Protein AF-A0A972EYF0-F1 (afdb_monomer_lite)

Sequence (217 aa):
WETYRDETTPSIITCAPDSSMAHSGNASMEMEFFVPADSWVTCMLYNEQPQNWSGQQGISFFIHAQQAGTVIHVNLYAGDPANQESHVYVLETPPDSGSGWALIEIPWGAFHRVEWEENSGVPFTLTNAVLAIGFGASANPDENNKGTVWIDDLGFLGSQVGGQPTTAAENPQPITAQQQEQPRSGLRRSLPCGGSVALPLGLVIVSLLKRRKPFRK

Structure (mmCIF, N/CA/C/O backbone):
data_AF-A0A972EYF0-F1
#
_entry.id   AF-A0A972EYF0-F1
#
loop_
_atom_site.group_PDB
_atom_site.id
_atom_site.type_symbol
_atom_site.label_atom_id
_atom_site.label_alt_id
_atom_site.label_comp_id
_atom_site.label_asym_id
_atom_site.label_entity_id
_atom_site.label_seq_id
_atom_site.pdbx_PDB_ins_code
_atom_site.Cartn_x
_atom_site.Cartn_y
_atom_site.Cartn_z
_atom_site.occupancy
_atom_site.B_iso_or_equiv
_atom_site.auth_seq_id
_atom_site.auth_comp_id
_atom_site.auth_asym_id
_atom_site.auth_atom_id
_atom_site.pdbx_PDB_model_num
ATOM 1 N N . TRP A 1 1 ? -4.475 8.839 -2.949 1.00 94.31 1 TRP A N 1
ATOM 2 C CA . TRP A 1 1 ? -3.181 8.151 -3.000 1.00 94.31 1 TRP A CA 1
ATOM 3 C C . TRP A 1 1 ? -2.130 9.143 -3.429 1.00 94.31 1 TRP A C 1
ATOM 5 O O . TRP A 1 1 ? -2.314 9.806 -4.442 1.00 94.31 1 TRP A O 1
ATOM 15 N N . GLU A 1 2 ? -1.082 9.276 -2.634 1.00 96.50 2 GLU A N 1
ATOM 16 C CA . GLU A 1 2 ? 0.071 10.131 -2.900 1.00 96.50 2 GLU A CA 1
ATOM 17 C C . GLU A 1 2 ? 1.291 9.251 -3.149 1.00 96.50 2 GLU A C 1
ATOM 19 O O . GLU A 1 2 ? 1.477 8.248 -2.466 1.00 96.50 2 GLU A O 1
ATOM 24 N N . THR A 1 3 ? 2.100 9.588 -4.149 1.00 97.75 3 THR A N 1
ATOM 25 C CA . THR A 1 3 ? 3.258 8.780 -4.545 1.00 97.75 3 THR A CA 1
ATOM 26 C C . THR A 1 3 ? 4.538 9.299 -3.909 1.00 97.75 3 THR A C 1
ATOM 28 O O . THR A 1 3 ? 4.848 10.484 -4.023 1.00 97.75 3 THR A O 1
ATOM 31 N N . TYR A 1 4 ? 5.328 8.385 -3.370 1.00 97.94 4 TYR A N 1
ATOM 32 C CA . TYR A 1 4 ? 6.666 8.597 -2.844 1.00 97.94 4 TYR A CA 1
ATOM 33 C C . TYR A 1 4 ? 7.620 7.625 -3.522 1.00 97.94 4 TYR A C 1
ATOM 35 O O . TYR A 1 4 ? 7.247 6.506 -3.877 1.00 97.94 4 TYR A O 1
ATOM 43 N N . ARG A 1 5 ? 8.856 8.061 -3.719 1.00 97.50 5 ARG A N 1
ATOM 44 C CA . ARG A 1 5 ? 9.909 7.256 -4.324 1.00 97.50 5 ARG A CA 1
ATOM 45 C C . ARG A 1 5 ? 11.256 7.739 -3.837 1.00 97.50 5 ARG A C 1
ATOM 47 O O . ARG A 1 5 ? 11.403 8.900 -3.461 1.00 97.50 5 ARG A O 1
ATOM 54 N N . ASP A 1 6 ? 12.236 6.865 -3.930 1.00 96.44 6 ASP A N 1
ATOM 55 C CA . ASP A 1 6 ? 13.629 7.267 -3.895 1.00 96.44 6 ASP A CA 1
ATOM 56 C C . ASP A 1 6 ? 13.954 8.169 -5.101 1.00 96.44 6 ASP A C 1
ATOM 58 O O . ASP A 1 6 ? 13.878 7.759 -6.259 1.00 96.44 6 ASP A O 1
ATOM 62 N N . GLU A 1 7 ? 14.294 9.427 -4.824 1.00 95.31 7 GLU A N 1
ATOM 63 C CA . GLU A 1 7 ? 14.615 10.427 -5.848 1.00 95.31 7 GLU A CA 1
ATOM 64 C C . GLU A 1 7 ? 16.051 10.310 -6.379 1.00 95.31 7 GLU A C 1
ATOM 66 O O . GLU A 1 7 ? 16.419 11.006 -7.327 1.00 95.31 7 GLU A O 1
ATOM 71 N N . THR A 1 8 ? 16.876 9.446 -5.779 1.00 96.50 8 THR A N 1
ATOM 72 C CA . THR A 1 8 ? 18.278 9.258 -6.178 1.00 96.50 8 THR A CA 1
ATOM 73 C C . THR A 1 8 ? 18.447 8.255 -7.319 1.00 96.50 8 THR A C 1
ATOM 75 O O . THR A 1 8 ? 19.510 8.186 -7.939 1.00 96.50 8 THR A O 1
ATOM 78 N N . THR A 1 9 ? 17.385 7.523 -7.651 1.00 96.25 9 THR A N 1
ATOM 79 C CA . THR A 1 9 ? 17.351 6.488 -8.685 1.00 96.25 9 THR A CA 1
ATOM 80 C C . THR A 1 9 ? 16.226 6.765 -9.690 1.00 96.25 9 THR A C 1
ATOM 82 O O . THR A 1 9 ? 15.321 7.560 -9.427 1.00 96.25 9 THR A O 1
ATOM 85 N N . PRO A 1 10 ? 16.233 6.129 -10.877 1.00 96.62 10 PRO A N 1
ATOM 86 C CA . PRO A 1 10 ? 15.146 6.258 -11.850 1.00 96.62 10 PRO A CA 1
ATOM 87 C C . PRO A 1 10 ? 13.894 5.443 -11.458 1.00 96.62 10 PRO A C 1
ATOM 89 O O . PRO A 1 10 ? 13.286 4.798 -12.312 1.00 96.62 10 PRO A O 1
ATOM 92 N N . SER A 1 11 ? 13.520 5.450 -10.176 1.00 98.00 11 SER A N 1
ATOM 93 C CA . SER A 1 11 ? 12.321 4.796 -9.650 1.00 98.00 11 SER A CA 1
ATOM 94 C C . SER A 1 11 ? 11.043 5.428 -10.201 1.00 98.00 11 SER A C 1
ATOM 96 O O . SER A 1 11 ? 10.906 6.651 -10.284 1.00 98.00 11 SER A O 1
ATOM 98 N N . ILE A 1 12 ? 10.080 4.587 -10.575 1.00 97.75 12 ILE A N 1
ATOM 99 C CA . ILE A 1 12 ? 8.788 4.987 -11.138 1.00 97.75 12 ILE A CA 1
ATOM 100 C C . ILE A 1 12 ? 7.686 4.330 -10.322 1.00 97.75 12 ILE A C 1
ATOM 102 O O . ILE A 1 12 ? 7.736 3.134 -10.046 1.00 97.75 12 ILE A O 1
ATOM 106 N N . ILE A 1 13 ? 6.670 5.118 -9.986 1.00 98.44 13 ILE A N 1
ATOM 107 C CA . ILE A 1 13 ? 5.408 4.616 -9.464 1.00 98.44 13 ILE A CA 1
ATOM 108 C C . ILE A 1 13 ? 4.266 5.519 -9.919 1.00 98.44 13 ILE A C 1
ATOM 110 O O . ILE A 1 13 ? 4.401 6.747 -9.941 1.00 98.44 13 ILE A O 1
ATOM 114 N N . THR A 1 14 ? 3.142 4.910 -10.264 1.00 98.19 14 THR A N 1
ATOM 115 C CA . THR A 1 14 ? 1.849 5.571 -10.427 1.00 98.19 14 THR A CA 1
ATOM 116 C C . THR A 1 14 ? 0.849 4.896 -9.499 1.00 98.19 14 THR A C 1
ATOM 118 O O . THR A 1 14 ? 0.937 3.694 -9.273 1.00 98.19 14 THR A O 1
ATOM 121 N N . CYS A 1 15 ? -0.089 5.674 -8.954 1.00 97.31 15 CYS A N 1
ATOM 122 C CA . CYS A 1 15 ? -1.272 5.136 -8.289 1.00 97.31 15 CYS A CA 1
ATOM 123 C C . CYS A 1 15 ? -2.492 5.942 -8.676 1.00 97.31 15 CYS A C 1
ATOM 125 O O . CYS A 1 15 ? -2.644 7.098 -8.270 1.00 97.31 15 CYS A O 1
ATOM 127 N N . ALA A 1 16 ? -3.342 5.332 -9.488 1.00 97.06 16 ALA A N 1
ATOM 128 C CA . ALA A 1 16 ? -4.482 5.991 -10.092 1.00 97.06 16 ALA A CA 1
ATOM 129 C C . ALA A 1 16 ? -5.708 5.074 -10.062 1.00 97.06 16 ALA A C 1
ATOM 131 O O . ALA A 1 16 ? -5.566 3.852 -10.036 1.00 97.06 16 ALA A O 1
ATOM 132 N N . PRO A 1 17 ? -6.922 5.646 -10.051 1.00 97.50 17 PRO A N 1
ATOM 133 C CA . PRO A 1 17 ? -8.116 4.852 -10.271 1.00 97.50 17 PRO A CA 1
ATOM 134 C C . PRO A 1 17 ? -8.111 4.289 -11.698 1.00 97.50 17 PRO A C 1
ATOM 136 O O . PRO A 1 17 ? -7.995 5.051 -12.660 1.00 97.50 17 PRO A O 1
ATOM 139 N N . ASP A 1 18 ? -8.309 2.982 -11.829 1.00 98.19 18 ASP A N 1
ATOM 140 C CA . ASP A 1 18 ? -8.566 2.308 -13.098 1.00 98.19 18 ASP A CA 1
ATOM 141 C C . ASP A 1 18 ? -10.015 1.815 -13.123 1.00 98.19 18 ASP A C 1
ATOM 143 O O . ASP A 1 18 ? -10.441 1.022 -12.289 1.00 98.19 18 ASP A O 1
ATOM 147 N N . SER A 1 19 ? -10.786 2.309 -14.092 1.00 97.44 19 SER A N 1
ATOM 148 C CA . SER A 1 19 ? -12.197 1.938 -14.287 1.00 97.44 19 SER A CA 1
ATOM 149 C C . SER A 1 19 ? -12.396 0.757 -15.240 1.00 97.44 19 SER A C 1
ATOM 151 O O . SER A 1 19 ? -13.524 0.318 -15.459 1.00 97.44 19 SER A O 1
ATOM 153 N N . SER A 1 20 ? -11.314 0.246 -15.834 1.00 96.69 20 SER A N 1
ATOM 154 C CA . SER A 1 20 ? -11.343 -0.936 -16.695 1.00 96.69 20 SER A CA 1
ATOM 155 C C . SER A 1 20 ? -11.340 -2.243 -15.898 1.00 96.69 20 SER A C 1
ATOM 157 O O . SER A 1 20 ? -11.796 -3.271 -16.404 1.00 96.69 20 SER A O 1
ATOM 159 N N . MET A 1 21 ? -10.877 -2.190 -14.647 1.00 94.50 21 MET A N 1
ATOM 160 C CA . MET A 1 21 ? -10.744 -3.333 -13.758 1.00 94.50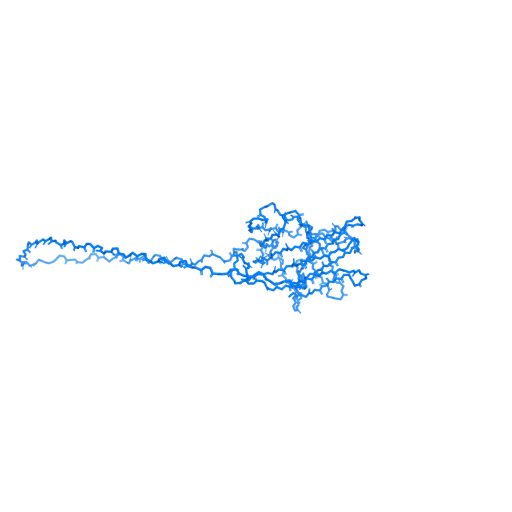 21 MET A CA 1
ATOM 161 C C . MET A 1 21 ? -11.177 -2.960 -12.339 1.00 94.50 21 MET A C 1
ATOM 163 O O . MET A 1 21 ? -10.685 -2.000 -11.753 1.00 94.50 21 MET A O 1
ATOM 167 N N . ALA A 1 22 ? -12.095 -3.740 -11.775 1.00 97.81 22 ALA A N 1
ATOM 168 C CA . ALA A 1 22 ? -12.538 -3.606 -10.394 1.00 97.81 22 ALA A CA 1
ATOM 169 C C . ALA A 1 22 ? -12.942 -4.981 -9.850 1.00 97.81 22 ALA A C 1
ATOM 171 O O . ALA A 1 22 ? -13.405 -5.839 -10.612 1.00 97.81 22 ALA A O 1
ATOM 172 N N . HIS A 1 23 ? -12.746 -5.200 -8.554 1.00 97.56 23 HIS A N 1
ATOM 173 C CA . HIS A 1 23 ? -13.338 -6.328 -7.844 1.00 97.56 23 HIS A CA 1
ATOM 174 C C . HIS A 1 23 ? -14.790 -5.997 -7.504 1.00 97.56 23 HIS A C 1
ATOM 176 O O . HIS A 1 23 ? -15.696 -6.791 -7.770 1.00 97.56 23 HIS A O 1
ATOM 182 N N . SER A 1 24 ? -15.014 -4.788 -6.985 1.00 95.38 24 SER A N 1
ATOM 183 C CA . SER A 1 24 ? -16.336 -4.256 -6.683 1.00 95.38 24 SER A CA 1
ATOM 184 C C . SER A 1 24 ? -16.470 -2.799 -7.144 1.00 95.38 24 SER A C 1
ATOM 186 O O . SER A 1 24 ? -15.501 -2.116 -7.461 1.00 95.38 24 SER A O 1
ATOM 188 N N . GLY A 1 25 ? -17.703 -2.300 -7.249 1.00 95.88 25 GLY A N 1
ATOM 189 C CA . GLY A 1 25 ? -17.936 -0.918 -7.673 1.00 95.88 25 GLY A CA 1
ATOM 190 C C . GLY A 1 25 ? -17.509 -0.638 -9.122 1.00 95.88 25 GLY A C 1
ATOM 191 O O . GLY A 1 25 ? -17.800 -1.421 -10.023 1.00 95.88 25 GLY A O 1
ATOM 192 N N . ASN A 1 26 ? -16.901 0.532 -9.352 1.00 97.12 26 ASN A N 1
ATOM 193 C CA . ASN A 1 26 ? -16.636 1.070 -10.698 1.00 97.12 26 ASN A CA 1
ATOM 194 C C . ASN A 1 26 ? -15.145 1.237 -11.032 1.00 97.12 26 ASN A C 1
ATOM 196 O O . ASN A 1 26 ? -14.834 1.602 -12.165 1.00 97.12 26 ASN A O 1
ATOM 200 N N . ALA A 1 27 ? -14.247 1.081 -10.059 1.00 98.00 27 ALA A N 1
ATOM 201 C CA . ALA A 1 27 ? -12.813 1.251 -10.254 1.00 98.00 27 ALA A CA 1
ATOM 202 C C . ALA A 1 27 ? -12.031 0.626 -9.100 1.00 98.00 27 ALA A C 1
ATOM 204 O O . ALA A 1 27 ? -12.501 0.657 -7.966 1.00 98.00 27 ALA A O 1
ATOM 205 N N . SER A 1 28 ? -10.815 0.176 -9.391 1.00 98.50 28 SER A N 1
ATOM 206 C CA . SER A 1 28 ? -9.801 -0.190 -8.397 1.00 98.50 28 SER A CA 1
ATOM 207 C C . SER A 1 28 ? -8.627 0.795 -8.433 1.00 98.50 28 SER A C 1
ATOM 209 O O . SER A 1 28 ? -8.561 1.662 -9.308 1.00 98.50 28 SER A O 1
ATOM 211 N N . MET A 1 29 ? -7.698 0.704 -7.478 1.00 98.38 29 MET A N 1
ATOM 212 C CA . MET A 1 29 ? -6.422 1.415 -7.573 1.00 98.38 29 MET A CA 1
ATOM 213 C C . MET A 1 29 ? -5.431 0.574 -8.380 1.00 98.38 29 MET A C 1
ATOM 215 O O . MET A 1 29 ? -4.992 -0.467 -7.897 1.00 98.38 29 MET A O 1
ATOM 219 N N . GLU A 1 30 ? -5.019 1.054 -9.551 1.00 98.62 30 GLU A N 1
ATOM 220 C CA . GLU A 1 30 ? -3.869 0.515 -10.280 1.00 98.62 30 GLU A CA 1
ATOM 221 C C . GLU A 1 30 ? -2.577 1.112 -9.712 1.00 98.62 30 GLU A C 1
ATOM 223 O O . GLU A 1 30 ? -2.456 2.333 -9.584 1.00 98.62 30 GLU A O 1
ATOM 228 N N . MET A 1 31 ? -1.617 0.245 -9.390 1.00 98.69 31 MET A N 1
ATOM 229 C CA . MET A 1 31 ? -0.245 0.586 -9.034 1.00 98.69 31 MET A CA 1
ATOM 230 C C . MET A 1 31 ? 0.708 -0.016 -10.068 1.00 98.69 31 MET A C 1
ATOM 232 O O . MET A 1 31 ? 0.961 -1.222 -10.052 1.00 98.69 31 MET A O 1
ATOM 236 N N . GLU A 1 32 ? 1.262 0.824 -10.941 1.00 98.62 32 GLU A N 1
ATOM 237 C CA . GLU A 1 32 ? 2.332 0.456 -11.874 1.00 98.62 32 GLU A CA 1
ATOM 238 C C . GLU A 1 32 ? 3.662 0.988 -11.342 1.00 98.62 32 GLU A C 1
ATOM 240 O O . GLU A 1 32 ? 3.769 2.158 -10.963 1.00 98.62 32 GLU A O 1
ATOM 245 N N . PHE A 1 33 ? 4.687 0.138 -11.307 1.00 98.69 33 PHE A N 1
ATOM 246 C CA . PHE A 1 33 ? 5.972 0.510 -10.734 1.00 98.69 33 PHE A CA 1
ATOM 247 C C . PHE A 1 33 ? 7.179 -0.120 -11.430 1.00 98.69 33 PHE A C 1
ATOM 249 O O . PHE A 1 33 ? 7.135 -1.221 -11.984 1.00 98.69 33 PHE A O 1
ATOM 256 N N . PHE A 1 34 ? 8.301 0.588 -11.323 1.00 98.50 34 PHE A N 1
ATOM 257 C CA . PHE A 1 34 ? 9.645 0.108 -11.615 1.00 98.50 34 PHE A CA 1
ATOM 258 C C . PHE A 1 34 ? 10.591 0.624 -10.531 1.00 98.50 34 PHE A C 1
ATOM 260 O O . PHE A 1 34 ? 10.681 1.828 -10.301 1.00 98.50 34 PHE A O 1
ATOM 267 N N . VAL A 1 35 ? 11.305 -0.292 -9.892 1.00 98.56 35 VAL A N 1
ATOM 268 C CA . VAL A 1 35 ? 12.203 -0.038 -8.770 1.00 98.56 35 VAL A CA 1
ATOM 269 C C . VAL A 1 35 ? 13.568 -0.628 -9.113 1.00 98.56 35 VAL A C 1
ATOM 271 O O . VAL A 1 35 ? 13.694 -1.852 -9.223 1.00 98.56 35 VAL A O 1
ATOM 274 N N . PRO A 1 36 ? 14.589 0.210 -9.340 1.00 98.19 36 PRO A N 1
ATOM 275 C CA . PRO A 1 36 ? 15.968 -0.234 -9.454 1.00 98.19 36 PRO A CA 1
ATOM 276 C C . PRO A 1 36 ? 16.443 -0.944 -8.186 1.00 98.19 36 PRO A C 1
ATOM 278 O O . PRO A 1 36 ? 15.885 -0.725 -7.112 1.00 98.19 36 PRO A O 1
ATOM 281 N N . ALA A 1 37 ? 17.498 -1.744 -8.317 1.00 96.88 37 ALA A N 1
ATOM 282 C CA . ALA A 1 37 ? 18.207 -2.334 -7.183 1.00 96.88 37 ALA A CA 1
ATOM 283 C C . ALA A 1 37 ? 18.506 -1.286 -6.087 1.00 96.88 37 ALA A C 1
ATOM 285 O O . ALA A 1 37 ? 18.805 -0.131 -6.406 1.00 96.88 37 ALA A O 1
ATOM 286 N N . ASP A 1 38 ? 18.402 -1.691 -4.819 1.00 95.06 38 ASP A N 1
ATOM 287 C CA . ASP A 1 38 ? 18.586 -0.834 -3.632 1.00 95.06 38 ASP A CA 1
ATOM 288 C C . ASP A 1 38 ? 17.641 0.381 -3.543 1.00 95.06 38 ASP A C 1
ATOM 290 O O . ASP A 1 38 ? 17.947 1.378 -2.887 1.00 95.06 38 ASP A O 1
ATOM 294 N N . SER A 1 39 ? 16.476 0.318 -4.191 1.00 97.50 39 SER A N 1
ATOM 295 C CA . SER A 1 39 ? 15.522 1.427 -4.221 1.00 97.50 39 SER A CA 1
ATOM 296 C C . SER A 1 39 ? 14.128 1.047 -3.717 1.00 97.50 39 SER A C 1
ATOM 298 O O . SER A 1 39 ? 13.842 -0.110 -3.396 1.00 97.50 39 SER A O 1
ATOM 300 N N . TRP A 1 40 ? 13.245 2.045 -3.624 1.00 97.69 40 TRP A N 1
ATOM 301 C CA . TRP A 1 40 ? 11.886 1.901 -3.115 1.00 97.69 40 TRP A CA 1
ATOM 302 C C . TRP A 1 40 ? 10.906 2.906 -3.730 1.00 97.69 40 TRP A C 1
ATOM 304 O O . TRP A 1 40 ? 11.263 4.012 -4.153 1.00 97.69 40 TRP A O 1
ATOM 314 N N . VAL A 1 41 ? 9.634 2.516 -3.722 1.00 98.62 41 VAL A N 1
ATOM 315 C CA . VAL A 1 41 ? 8.475 3.337 -4.083 1.00 98.62 41 VAL A CA 1
ATOM 316 C C . VAL A 1 41 ? 7.288 2.995 -3.186 1.00 98.62 41 VAL A C 1
ATOM 318 O O . VAL A 1 41 ? 7.126 1.842 -2.791 1.00 98.62 41 VAL A O 1
ATOM 321 N N . THR A 1 42 ? 6.427 3.973 -2.905 1.00 98.38 42 THR A N 1
ATOM 322 C CA . THR A 1 42 ? 5.212 3.783 -2.103 1.00 98.38 42 THR A CA 1
ATOM 323 C C . THR A 1 42 ? 4.102 4.719 -2.559 1.00 98.38 42 THR A C 1
ATOM 325 O O . THR A 1 42 ? 4.306 5.917 -2.719 1.00 98.38 42 THR A O 1
ATOM 328 N N . CYS A 1 43 ? 2.895 4.195 -2.685 1.00 98.06 43 CYS A N 1
ATOM 329 C CA . CYS A 1 43 ? 1.660 4.952 -2.728 1.00 98.06 43 CYS A CA 1
ATOM 330 C C . CYS A 1 43 ? 0.994 4.950 -1.370 1.00 98.06 43 CYS A C 1
ATOM 332 O O . CYS A 1 43 ? 0.711 3.891 -0.817 1.00 98.06 43 CYS A O 1
ATOM 334 N N . MET A 1 44 ? 0.713 6.133 -0.845 1.00 97.56 44 MET A N 1
ATOM 335 C CA . MET A 1 44 ? 0.218 6.308 0.508 1.00 97.56 44 MET A CA 1
ATOM 336 C C . MET A 1 44 ? -1.174 6.933 0.532 1.00 97.56 44 MET A C 1
ATOM 338 O O . MET A 1 44 ? -1.521 7.789 -0.287 1.00 97.56 44 MET A O 1
ATOM 342 N N . LEU A 1 45 ? -1.977 6.493 1.490 1.00 97.19 45 LEU A N 1
ATOM 343 C CA . LEU A 1 45 ? -3.244 7.087 1.871 1.00 97.19 45 LEU A CA 1
ATOM 344 C C . LEU A 1 45 ? -3.119 7.565 3.319 1.00 97.19 45 LEU A C 1
ATOM 346 O O . LEU A 1 45 ? -3.103 6.756 4.248 1.00 97.19 45 LEU A O 1
ATOM 350 N N . TYR A 1 46 ? -3.012 8.882 3.490 1.00 96.69 46 TYR A N 1
ATOM 351 C CA . TYR A 1 46 ? -2.961 9.519 4.801 1.00 96.69 46 TYR A CA 1
ATOM 352 C C . TYR A 1 46 ? -4.353 9.719 5.382 1.00 96.69 46 TYR A C 1
ATOM 354 O O . TYR A 1 46 ? -5.296 10.092 4.682 1.00 96.69 46 TYR A O 1
ATOM 362 N N . ASN A 1 47 ? -4.445 9.544 6.693 1.00 96.00 47 ASN A N 1
ATOM 363 C CA . ASN A 1 47 ? -5.555 10.044 7.477 1.00 96.00 47 ASN A CA 1
ATOM 364 C C . ASN A 1 47 ? -5.304 11.516 7.827 1.00 96.00 47 ASN A C 1
ATOM 366 O O . ASN A 1 47 ? -4.175 11.914 8.105 1.00 96.00 47 ASN A O 1
ATOM 370 N N . GLU A 1 48 ? -6.363 12.322 7.894 1.00 93.38 48 GLU A N 1
ATOM 371 C CA . GLU A 1 48 ? -6.250 13.731 8.309 1.00 93.38 48 GLU A CA 1
ATOM 372 C C . GLU A 1 48 ? -5.750 13.885 9.756 1.00 93.38 48 GLU A C 1
ATOM 374 O O . GLU A 1 48 ? -5.186 14.916 10.121 1.00 93.38 48 GLU A O 1
ATOM 379 N N . GLN A 1 49 ? -5.994 12.870 10.589 1.00 94.88 49 GLN A N 1
ATOM 380 C CA . GLN A 1 49 ? -5.609 12.767 11.997 1.00 94.88 49 GLN A CA 1
ATOM 381 C C . GLN A 1 49 ? -5.315 11.297 12.343 1.00 94.88 49 GLN A C 1
ATOM 383 O O . GLN A 1 49 ? -5.889 10.414 11.690 1.00 94.88 49 GLN A O 1
ATOM 388 N N . PRO A 1 50 ? -4.511 11.008 13.389 1.00 97.12 50 PRO A N 1
ATOM 389 C CA . PRO A 1 50 ? -4.304 9.641 13.863 1.00 97.12 50 PRO A CA 1
ATOM 390 C C . PRO A 1 50 ? -5.638 8.930 14.137 1.00 97.12 50 PRO A C 1
ATOM 392 O O . PRO A 1 50 ? -6.498 9.450 14.850 1.00 97.12 50 PRO A O 1
ATOM 395 N N . GLN A 1 51 ? -5.813 7.739 13.567 1.00 97.81 51 GLN A N 1
ATOM 396 C CA . GLN A 1 51 ? -7.024 6.934 13.697 1.00 97.81 51 GLN A CA 1
ATOM 397 C C . GLN A 1 51 ? -6.856 5.844 14.754 1.00 97.81 51 GLN A C 1
ATOM 399 O O . GLN A 1 51 ? -5.800 5.220 14.871 1.00 97.81 51 GLN A O 1
ATOM 404 N N . ASN A 1 52 ? -7.933 5.570 15.490 1.00 97.75 52 ASN A N 1
ATOM 405 C CA . ASN A 1 52 ? -7.976 4.470 16.442 1.00 97.75 52 ASN A CA 1
ATOM 406 C C . ASN A 1 52 ? -8.630 3.232 15.812 1.00 97.75 52 ASN A C 1
ATOM 408 O O . ASN A 1 52 ? -9.849 3.171 15.660 1.00 97.75 52 ASN A O 1
ATOM 412 N N . TRP A 1 53 ? -7.814 2.233 15.489 1.00 97.50 53 TRP A N 1
ATOM 413 C CA . TRP A 1 53 ? -8.204 0.935 14.930 1.00 97.50 53 TRP A CA 1
ATOM 414 C C . TRP A 1 53 ? -8.057 -0.216 15.935 1.00 97.50 53 TRP A C 1
ATOM 416 O O . TRP A 1 53 ? -8.108 -1.381 15.550 1.00 97.50 53 TRP A O 1
ATOM 426 N N . SER A 1 54 ? -7.912 0.076 17.231 1.00 97.38 54 SER A N 1
ATOM 427 C CA . SER A 1 54 ? -7.717 -0.947 18.278 1.00 97.38 54 SER A CA 1
ATOM 428 C C . SER A 1 54 ? -8.860 -1.963 18.407 1.00 97.38 54 SER A C 1
ATOM 430 O O . SER A 1 54 ? -8.657 -3.047 18.945 1.00 97.38 54 SER A O 1
ATOM 432 N N . GLY A 1 55 ? -10.056 -1.640 17.903 1.00 96.31 55 GLY A N 1
ATOM 433 C CA . GLY A 1 55 ? -11.188 -2.572 17.833 1.00 96.31 55 GLY A CA 1
ATOM 434 C C . GLY A 1 55 ? -11.138 -3.560 16.660 1.00 96.31 55 GLY A C 1
ATOM 435 O O . GLY A 1 55 ? -12.002 -4.426 16.566 1.00 96.31 55 GLY A O 1
ATOM 436 N N . GLN A 1 56 ? -10.167 -3.419 15.758 1.00 97.25 56 GLN A N 1
ATOM 437 C CA . GLN A 1 56 ? -10.017 -4.229 14.550 1.00 97.25 56 GLN A CA 1
ATOM 438 C C . GLN A 1 56 ? -8.884 -5.239 14.736 1.00 97.25 56 GLN A C 1
ATOM 440 O O . GLN A 1 56 ? -7.996 -5.035 15.561 1.00 97.25 56 GLN A O 1
ATOM 445 N N . GLN A 1 57 ? -8.893 -6.324 13.962 1.00 96.62 57 GLN A N 1
ATOM 446 C CA . GLN A 1 57 ? -7.884 -7.393 14.069 1.00 96.62 57 GLN A CA 1
ATOM 447 C C . GLN A 1 57 ? -6.770 -7.288 13.017 1.00 96.62 57 GLN A C 1
ATOM 449 O O . GLN A 1 57 ? -5.719 -7.916 13.151 1.00 96.62 57 GLN A O 1
ATOM 454 N N . GLY A 1 58 ? -7.010 -6.514 11.964 1.00 97.88 58 GLY A N 1
ATOM 455 C CA . GLY A 1 58 ? -6.164 -6.443 10.786 1.00 97.88 58 GLY A CA 1
ATOM 456 C C . GLY A 1 58 ? -6.822 -5.635 9.679 1.00 97.88 58 GLY A C 1
ATOM 457 O O . GLY A 1 58 ? -7.918 -5.091 9.855 1.00 97.88 58 GLY A O 1
ATOM 458 N N . ILE A 1 59 ? -6.181 -5.637 8.519 1.00 98.31 59 ILE A N 1
ATOM 459 C CA . ILE A 1 59 ? -6.768 -5.169 7.263 1.00 98.31 59 ILE A CA 1
ATOM 460 C C . ILE A 1 59 ? -7.073 -6.337 6.331 1.00 98.31 59 ILE A C 1
ATOM 462 O O . ILE A 1 59 ? -6.494 -7.419 6.447 1.00 98.31 59 ILE A O 1
ATOM 466 N N . SER A 1 60 ? -7.949 -6.076 5.373 1.00 98.31 60 SER A N 1
ATOM 467 C CA . SER A 1 60 ? -8.197 -6.935 4.225 1.00 98.31 60 SER A CA 1
ATOM 468 C C . SER A 1 60 ? -8.327 -6.104 2.956 1.00 98.31 60 SER A C 1
ATOM 470 O O . SER A 1 60 ? -8.760 -4.955 3.015 1.00 98.31 60 SER A O 1
ATOM 472 N N . PHE A 1 61 ? -7.970 -6.680 1.816 1.00 98.31 61 PHE A N 1
ATOM 473 C CA . PHE A 1 61 ? -8.176 -6.084 0.494 1.00 98.31 61 PHE A CA 1
ATOM 474 C C . PHE A 1 61 ? -8.155 -7.176 -0.575 1.00 98.31 61 PHE A C 1
ATOM 476 O O . PHE A 1 61 ? -7.629 -8.266 -0.347 1.00 98.31 61 PHE A O 1
ATOM 483 N N . PHE A 1 62 ? -8.694 -6.881 -1.752 1.00 98.38 62 PHE A N 1
ATOM 484 C CA . PHE A 1 62 ? -8.548 -7.734 -2.925 1.00 98.38 62 PHE A CA 1
ATOM 485 C C . PHE A 1 62 ? -7.393 -7.244 -3.795 1.00 98.38 62 PHE A C 1
ATOM 487 O O . PHE A 1 62 ? -7.191 -6.040 -3.950 1.00 98.38 62 PHE A O 1
ATOM 494 N N . ILE A 1 63 ? -6.637 -8.182 -4.370 1.00 98.69 63 ILE A N 1
ATOM 495 C CA . ILE A 1 63 ? -5.545 -7.887 -5.298 1.00 98.69 63 ILE A CA 1
ATOM 496 C C . ILE A 1 63 ? -5.658 -8.691 -6.594 1.00 98.69 63 ILE A C 1
ATOM 498 O O . ILE A 1 63 ? -5.867 -9.905 -6.573 1.00 98.69 63 ILE A O 1
ATOM 502 N N . HIS A 1 64 ? -5.478 -8.014 -7.721 1.00 98.75 64 HIS A N 1
ATOM 503 C CA . HIS A 1 64 ? -5.195 -8.612 -9.023 1.00 98.75 64 HIS A CA 1
ATOM 504 C C . HIS A 1 64 ? -3.779 -8.203 -9.426 1.00 98.75 64 HIS A C 1
ATOM 506 O O . HIS A 1 64 ? -3.375 -7.065 -9.199 1.00 98.75 64 HIS A O 1
ATOM 512 N N . ALA A 1 65 ? -3.000 -9.104 -10.008 1.00 98.56 65 ALA A N 1
ATOM 513 C CA . ALA A 1 65 ? -1.643 -8.810 -10.449 1.00 98.56 65 ALA A CA 1
ATOM 514 C C . ALA A 1 65 ? -1.509 -9.136 -11.930 1.00 98.56 65 ALA A C 1
ATOM 516 O O . ALA A 1 65 ? -1.954 -10.187 -12.379 1.00 98.56 65 ALA A O 1
ATOM 517 N N . GLN A 1 66 ? -0.829 -8.276 -12.691 1.00 98.31 66 GLN A N 1
ATOM 518 C CA . GLN A 1 66 ? -0.520 -8.591 -14.088 1.00 98.31 66 GLN A CA 1
ATOM 519 C C . GLN A 1 66 ? 0.335 -9.866 -14.189 1.00 98.31 66 GLN A C 1
ATOM 521 O O . GLN A 1 66 ? 0.222 -10.630 -15.148 1.00 98.31 66 GLN A O 1
ATOM 526 N N . GLN A 1 67 ? 1.177 -10.100 -13.181 1.00 97.81 67 GLN A N 1
ATOM 527 C CA . GLN A 1 67 ? 1.956 -11.313 -13.000 1.00 97.81 67 GLN A CA 1
ATOM 528 C C . GLN A 1 67 ? 1.871 -11.739 -11.528 1.00 97.81 67 GLN A C 1
ATOM 530 O O . GLN A 1 67 ? 2.260 -10.989 -10.640 1.00 97.81 67 GLN A O 1
ATOM 535 N N . ALA A 1 68 ? 1.372 -12.946 -11.257 1.00 97.81 68 ALA A N 1
ATOM 536 C CA . ALA A 1 68 ? 1.450 -13.519 -9.912 1.00 97.81 68 ALA A CA 1
ATOM 537 C C . ALA A 1 68 ? 2.916 -13.748 -9.500 1.00 97.81 68 ALA A C 1
ATOM 539 O O . ALA A 1 68 ? 3.785 -13.947 -10.355 1.00 97.81 68 ALA A O 1
ATOM 540 N N . GLY A 1 69 ? 3.196 -13.735 -8.199 1.00 97.75 69 GLY A N 1
ATOM 541 C CA . GLY A 1 69 ? 4.564 -13.757 -7.676 1.00 97.75 69 GLY A CA 1
ATOM 542 C C . GLY A 1 69 ? 5.256 -12.387 -7.684 1.00 97.75 69 GLY A C 1
ATOM 543 O O . GLY A 1 69 ? 6.393 -12.272 -7.238 1.00 97.75 69 GLY A O 1
ATOM 544 N N . THR A 1 70 ? 4.600 -11.319 -8.160 1.00 97.81 70 THR A N 1
ATOM 545 C CA . THR A 1 70 ? 5.099 -9.951 -7.953 1.00 97.81 70 THR A CA 1
ATOM 546 C C . THR A 1 70 ? 5.156 -9.656 -6.455 1.00 97.81 70 THR A C 1
ATOM 548 O O . THR A 1 70 ? 4.163 -9.857 -5.752 1.00 97.81 70 THR A O 1
ATOM 551 N N . VAL A 1 71 ? 6.305 -9.169 -5.981 1.00 98.12 71 VAL A N 1
ATOM 552 C CA . VAL A 1 71 ? 6.526 -8.788 -4.582 1.00 98.12 71 VAL A CA 1
ATOM 553 C C . VAL A 1 71 ? 6.194 -7.312 -4.398 1.00 98.12 71 VAL A C 1
ATOM 555 O O . VAL A 1 71 ? 6.774 -6.451 -5.062 1.00 98.12 71 VAL A O 1
ATOM 558 N N . ILE A 1 72 ? 5.277 -7.028 -3.477 1.00 98.50 72 ILE A N 1
ATOM 559 C CA . ILE A 1 72 ? 4.890 -5.682 -3.056 1.00 98.50 72 ILE A CA 1
ATOM 560 C C . ILE A 1 72 ? 4.933 -5.570 -1.533 1.00 98.50 72 ILE A C 1
ATOM 562 O O . ILE A 1 72 ? 4.951 -6.559 -0.804 1.00 98.50 72 ILE A O 1
ATOM 566 N N . HIS A 1 73 ? 4.931 -4.344 -1.036 1.00 98.62 73 HIS A N 1
ATOM 567 C CA . HIS A 1 73 ? 4.904 -4.021 0.382 1.00 98.62 73 HIS A CA 1
ATOM 568 C C . HIS A 1 73 ? 3.552 -3.430 0.752 1.00 98.62 73 HIS A C 1
ATOM 570 O O . HIS A 1 73 ? 3.053 -2.539 0.063 1.00 98.62 73 HIS A O 1
ATOM 576 N N . VAL A 1 74 ? 2.998 -3.875 1.875 1.00 98.81 74 VAL A N 1
ATOM 577 C CA . VAL A 1 74 ? 1.901 -3.190 2.558 1.00 98.81 74 VAL A CA 1
ATOM 578 C C . VAL A 1 74 ? 2.494 -2.489 3.770 1.00 98.81 74 VAL A C 1
ATOM 580 O O . VAL A 1 74 ? 3.090 -3.131 4.631 1.00 98.81 74 VAL A O 1
ATOM 583 N N . ASN A 1 75 ? 2.369 -1.170 3.817 1.00 98.62 75 ASN A N 1
ATOM 584 C CA . ASN A 1 75 ? 2.996 -0.314 4.813 1.00 98.62 75 ASN A CA 1
ATOM 585 C C . ASN A 1 75 ? 1.941 0.275 5.750 1.00 98.62 75 ASN A C 1
ATOM 587 O O . ASN A 1 75 ? 0.880 0.710 5.301 1.00 98.62 75 ASN A O 1
ATOM 591 N N . LEU A 1 76 ? 2.260 0.340 7.038 1.00 98.50 76 LEU A N 1
ATOM 592 C CA . LEU A 1 76 ? 1.519 1.084 8.047 1.00 98.50 76 LEU A CA 1
ATOM 593 C C . LEU A 1 76 ? 2.433 2.132 8.666 1.00 98.50 76 LEU A C 1
ATOM 595 O O . LEU A 1 76 ? 3.576 1.844 9.018 1.00 98.50 76 LEU A O 1
ATOM 599 N N . TYR A 1 77 ? 1.891 3.327 8.845 1.00 98.31 77 TYR A N 1
ATOM 600 C CA . TYR A 1 77 ? 2.557 4.420 9.538 1.00 98.31 77 TYR A CA 1
ATOM 601 C C . TYR A 1 77 ? 1.721 4.791 10.750 1.00 98.31 77 TYR A C 1
ATOM 603 O O . TYR A 1 77 ? 0.509 4.985 10.623 1.00 98.31 77 TYR A O 1
ATOM 611 N N . ALA A 1 78 ? 2.333 4.856 11.927 1.00 98.19 78 ALA A N 1
ATOM 612 C CA . ALA A 1 78 ? 1.603 5.060 13.173 1.00 98.19 78 ALA A CA 1
ATOM 613 C C . ALA A 1 78 ? 2.442 5.770 14.238 1.00 98.19 78 ALA A C 1
ATOM 615 O O . ALA A 1 78 ? 3.661 5.856 14.132 1.00 98.19 78 ALA A O 1
ATOM 616 N N . GLY A 1 79 ? 1.777 6.243 15.290 1.00 96.75 79 GLY A N 1
ATOM 617 C CA . GLY A 1 79 ? 2.415 6.909 16.422 1.00 96.75 79 GLY A CA 1
ATOM 618 C C . GLY A 1 79 ? 2.323 8.430 16.338 1.00 96.75 79 GLY A C 1
ATOM 619 O O . GLY A 1 79 ? 1.295 8.979 15.943 1.00 96.75 79 GLY A O 1
ATOM 620 N N . ASP A 1 80 ? 3.382 9.108 16.775 1.00 93.94 80 ASP A N 1
ATOM 621 C CA . ASP A 1 80 ? 3.465 10.569 16.766 1.00 93.94 80 ASP A CA 1
ATOM 622 C C . ASP A 1 80 ? 3.685 11.071 15.327 1.00 93.94 80 ASP A C 1
ATOM 624 O O . ASP A 1 80 ? 4.667 10.669 14.712 1.00 93.94 80 ASP A O 1
ATOM 628 N N . PRO A 1 81 ? 2.848 11.966 14.771 1.00 91.88 81 PRO A N 1
ATOM 629 C CA . PRO A 1 81 ? 3.087 12.548 13.448 1.00 91.88 81 PRO A CA 1
ATOM 630 C C . PRO A 1 81 ? 4.466 13.208 13.274 1.00 91.88 81 PRO A C 1
ATOM 632 O O . PRO A 1 81 ? 4.979 13.264 12.160 1.00 91.88 81 PRO A O 1
ATOM 635 N N . ALA A 1 82 ? 5.073 13.721 14.350 1.00 92.69 82 ALA A N 1
ATOM 636 C CA . ALA A 1 82 ? 6.411 14.312 14.310 1.00 92.69 82 ALA A CA 1
ATOM 637 C C . ALA A 1 82 ? 7.537 13.262 14.316 1.00 92.69 82 ALA A C 1
ATOM 639 O O . ALA A 1 82 ? 8.678 13.592 13.991 1.00 92.69 82 ALA A O 1
ATOM 640 N N . ASN A 1 83 ? 7.232 12.021 14.703 1.00 92.75 83 ASN A N 1
ATOM 641 C CA . ASN A 1 83 ? 8.176 10.912 14.793 1.00 92.75 83 ASN A CA 1
ATOM 642 C C . ASN A 1 83 ? 7.445 9.572 14.601 1.00 92.75 83 ASN A C 1
ATOM 644 O O . ASN A 1 83 ? 7.342 8.761 15.525 1.00 92.75 83 ASN A O 1
ATOM 648 N N . GLN A 1 84 ? 6.864 9.391 13.417 1.00 95.31 84 GLN A N 1
ATOM 649 C CA . GLN A 1 84 ? 6.054 8.216 13.117 1.00 95.31 84 GLN A CA 1
ATOM 650 C C . GLN A 1 84 ? 6.923 6.968 12.953 1.00 95.31 84 GLN A C 1
ATOM 652 O O . GLN A 1 84 ? 8.073 7.052 12.527 1.00 95.31 84 GLN A O 1
ATOM 657 N N . GLU A 1 85 ? 6.345 5.807 13.237 1.00 97.69 85 GLU A N 1
ATOM 658 C CA . GLU A 1 85 ? 6.975 4.506 13.030 1.00 97.69 85 GLU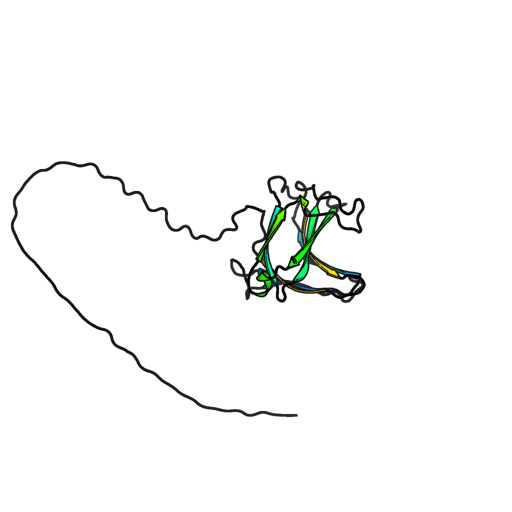 A CA 1
ATOM 659 C C . GLU A 1 85 ? 6.457 3.857 11.749 1.00 97.69 85 GLU A C 1
ATOM 661 O O . GLU A 1 85 ? 5.241 3.803 11.523 1.00 97.69 85 GLU A O 1
ATOM 666 N N . SER A 1 86 ? 7.369 3.310 10.947 1.00 98.06 86 SER A N 1
ATOM 667 C CA . SER A 1 86 ? 7.030 2.597 9.715 1.00 98.06 86 SER A CA 1
ATOM 668 C C . SER A 1 86 ? 7.049 1.088 9.945 1.00 98.06 86 SER A C 1
ATOM 670 O O . SER A 1 86 ? 8.025 0.518 10.434 1.00 98.06 86 SER A O 1
ATOM 672 N N . HIS A 1 87 ? 5.968 0.423 9.555 1.00 98.69 87 HIS A N 1
ATOM 673 C CA . HIS A 1 87 ? 5.827 -1.024 9.642 1.00 98.69 87 HIS A CA 1
ATOM 674 C C . HIS A 1 87 ? 5.463 -1.596 8.281 1.00 98.69 87 HIS A C 1
ATOM 676 O O . HIS A 1 87 ? 4.697 -0.989 7.536 1.00 98.69 87 HIS A O 1
ATOM 682 N N . VAL A 1 88 ? 5.978 -2.778 7.970 1.00 98.62 88 VAL A N 1
ATOM 683 C CA . VAL A 1 88 ? 5.809 -3.415 6.668 1.00 98.62 88 VAL A CA 1
ATOM 684 C C . VAL A 1 88 ? 5.348 -4.860 6.812 1.00 98.62 88 VAL A C 1
ATOM 686 O O . VAL A 1 88 ? 5.756 -5.586 7.722 1.00 98.62 88 VAL A O 1
ATOM 689 N N . TYR A 1 89 ? 4.489 -5.269 5.887 1.00 98.69 89 TYR A N 1
ATOM 690 C CA . TYR A 1 89 ? 4.239 -6.655 5.529 1.00 98.69 89 TYR A CA 1
ATOM 691 C C . TYR A 1 89 ? 4.662 -6.847 4.070 1.00 98.69 89 TYR A C 1
ATOM 693 O O . TYR A 1 89 ? 4.172 -6.147 3.180 1.00 98.69 89 TYR A O 1
ATOM 701 N N . VAL A 1 90 ? 5.587 -7.774 3.826 1.00 98.31 90 VAL A N 1
ATOM 702 C CA . VAL A 1 90 ? 6.039 -8.117 2.473 1.00 98.31 90 VAL A CA 1
ATOM 703 C C . VAL A 1 90 ? 5.086 -9.161 1.904 1.00 98.31 90 VAL A C 1
ATOM 705 O O . VAL A 1 90 ? 4.956 -10.254 2.454 1.00 98.31 90 VAL A O 1
ATOM 708 N N . LEU A 1 91 ? 4.413 -8.813 0.812 1.00 98.44 91 LEU A N 1
ATOM 709 C CA . LEU A 1 91 ? 3.450 -9.659 0.124 1.00 98.44 91 LEU A CA 1
ATOM 710 C C . LEU A 1 91 ? 4.022 -10.098 -1.222 1.00 98.44 91 LEU A C 1
ATOM 712 O O . LEU A 1 91 ? 4.215 -9.284 -2.120 1.00 98.44 91 LEU A O 1
ATOM 716 N N . GLU A 1 92 ? 4.198 -11.401 -1.394 1.00 98.44 92 GLU A N 1
ATOM 717 C CA . GLU A 1 92 ? 4.276 -12.002 -2.721 1.00 98.44 92 GLU A CA 1
ATOM 718 C C . GLU A 1 92 ? 2.849 -12.289 -3.206 1.00 98.44 92 GLU A C 1
ATOM 720 O O . GLU A 1 92 ? 2.072 -12.964 -2.526 1.00 98.44 92 GLU A O 1
ATOM 725 N N . THR A 1 93 ? 2.467 -11.726 -4.354 1.00 98.50 93 THR A N 1
ATOM 726 C CA . THR A 1 93 ? 1.096 -11.860 -4.867 1.00 98.50 93 THR A CA 1
ATOM 727 C C . THR A 1 93 ? 0.736 -13.335 -5.134 1.00 98.50 93 THR A C 1
ATOM 729 O O . THR A 1 93 ? 1.501 -14.029 -5.810 1.00 98.50 93 THR A O 1
ATOM 732 N N . PRO A 1 94 ? -0.416 -13.842 -4.639 1.00 98.12 94 PRO A N 1
ATOM 733 C CA . PRO A 1 94 ? -0.773 -15.260 -4.764 1.00 98.12 94 PRO A CA 1
ATOM 734 C C . PRO A 1 94 ? -0.971 -15.719 -6.218 1.00 98.12 94 PRO A C 1
ATOM 736 O O . PRO A 1 94 ? -1.352 -14.906 -7.052 1.00 98.12 94 PRO A O 1
ATOM 739 N N . PRO A 1 95 ? -0.845 -17.023 -6.536 1.00 97.38 95 PRO A N 1
ATOM 740 C CA . PRO A 1 95 ? -1.077 -17.542 -7.891 1.00 97.38 95 PRO A CA 1
ATOM 741 C C . PRO A 1 95 ? -2.413 -17.114 -8.516 1.00 97.38 95 PRO A C 1
ATOM 743 O O . PRO A 1 95 ? -2.470 -16.777 -9.700 1.00 97.38 95 PRO A O 1
ATOM 746 N N . ASP A 1 96 ? -3.477 -17.076 -7.712 1.00 94.69 96 ASP A N 1
ATOM 747 C CA . ASP A 1 96 ? -4.826 -16.748 -8.178 1.00 94.69 96 ASP A CA 1
ATOM 748 C C . ASP A 1 96 ? -4.964 -15.280 -8.620 1.00 94.69 96 ASP A C 1
ATOM 750 O O . ASP A 1 96 ? -5.800 -14.978 -9.477 1.00 94.69 96 ASP A O 1
ATOM 754 N N . SER A 1 97 ? -4.099 -14.376 -8.134 1.00 97.75 97 SER A N 1
ATOM 755 C CA . SER A 1 97 ? -4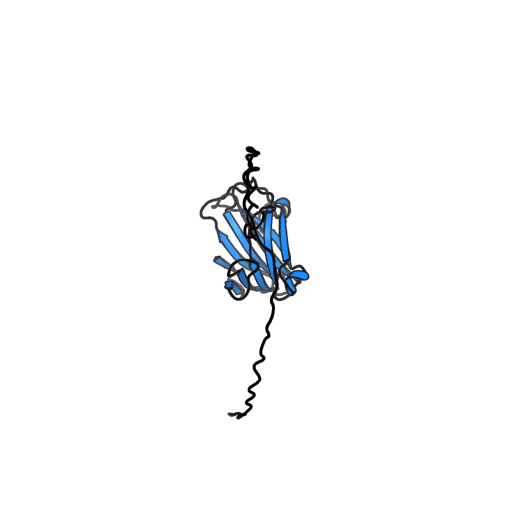.142 -12.951 -8.491 1.00 97.75 97 SER A CA 1
ATOM 756 C C . SER A 1 97 ? -3.797 -12.688 -9.961 1.00 97.75 97 SER A C 1
ATOM 758 O O . SER A 1 97 ? -4.185 -11.657 -10.498 1.00 97.75 97 SER A O 1
ATOM 760 N N . GLY A 1 98 ? -3.103 -13.617 -10.632 1.00 95.50 98 GLY A N 1
ATOM 761 C CA . GLY A 1 98 ? -2.739 -13.498 -12.049 1.00 95.50 98 GLY A CA 1
ATOM 762 C C . GLY A 1 98 ? -3.887 -13.781 -13.022 1.00 95.50 98 GLY A C 1
ATOM 763 O O . GLY A 1 98 ? -3.791 -13.481 -14.209 1.00 95.50 98 GLY A O 1
ATOM 764 N N . SER A 1 99 ? -4.968 -14.400 -12.539 1.00 94.62 99 SER A N 1
ATOM 765 C CA . SER A 1 99 ? -6.126 -14.788 -13.360 1.00 94.62 99 SER A CA 1
ATOM 766 C C . SER A 1 99 ? -7.455 -14.230 -12.851 1.00 94.62 99 SER A C 1
ATOM 768 O O . SER A 1 99 ? -8.458 -14.282 -13.562 1.00 94.62 99 SER A O 1
ATOM 770 N N . GLY A 1 100 ? -7.459 -13.663 -11.645 1.00 96.56 100 GLY A N 1
ATOM 771 C CA . GLY A 1 100 ? -8.619 -13.069 -11.000 1.00 96.56 100 GLY A CA 1
ATOM 772 C C . GLY A 1 100 ? -8.210 -12.278 -9.763 1.00 96.56 100 GLY A C 1
ATOM 773 O O . GLY A 1 100 ? -7.057 -11.883 -9.624 1.00 96.56 100 GLY A O 1
ATOM 774 N N . TRP A 1 101 ? -9.158 -12.022 -8.873 1.00 98.38 101 TRP A N 1
ATOM 775 C CA . TRP A 1 101 ? -8.902 -11.305 -7.629 1.00 98.38 101 TRP A CA 1
ATOM 776 C C . TRP A 1 101 ? -8.620 -12.285 -6.493 1.00 98.38 101 TRP A C 1
ATOM 778 O O . TRP A 1 101 ? -9.371 -13.239 -6.293 1.00 98.38 101 TRP A O 1
ATOM 788 N N . ALA A 1 102 ? -7.562 -12.028 -5.731 1.00 98.25 102 ALA A N 1
ATOM 789 C CA . ALA A 1 102 ? -7.232 -12.762 -4.519 1.00 98.25 102 ALA A CA 1
ATOM 790 C C . ALA A 1 102 ? -7.533 -11.898 -3.289 1.00 98.25 102 ALA A C 1
ATOM 792 O O . ALA A 1 102 ? -7.102 -10.748 -3.225 1.00 98.25 102 ALA A O 1
ATOM 793 N N . LEU A 1 103 ? -8.249 -12.452 -2.309 1.00 97.75 103 LEU A N 1
ATOM 794 C CA . LEU A 1 103 ? -8.427 -11.811 -1.007 1.00 97.75 103 LEU A CA 1
ATOM 795 C C . LEU A 1 103 ? -7.136 -11.942 -0.195 1.00 97.75 103 LEU A C 1
ATOM 797 O O . LEU A 1 103 ? -6.621 -13.045 -0.012 1.00 97.75 103 LEU A O 1
ATOM 801 N N . ILE A 1 104 ? -6.655 -10.819 0.324 1.00 98.25 104 ILE A N 1
ATOM 802 C CA . ILE A 1 104 ? -5.538 -10.739 1.256 1.00 98.25 104 ILE A CA 1
ATOM 803 C C . ILE A 1 104 ? -6.080 -10.299 2.611 1.00 98.25 104 ILE A C 1
ATOM 805 O O . ILE A 1 104 ? -6.800 -9.307 2.704 1.00 98.25 104 ILE A O 1
ATOM 809 N N . GLU A 1 105 ? -5.707 -11.018 3.666 1.00 97.94 105 GLU A N 1
ATOM 810 C CA . GLU A 1 105 ? -6.039 -10.689 5.052 1.00 97.94 105 GLU A CA 1
ATOM 811 C C . GLU A 1 105 ? -4.748 -10.631 5.867 1.00 97.94 105 GLU A C 1
ATOM 813 O O . GLU A 1 105 ? -3.999 -11.607 5.930 1.00 97.94 105 GLU A O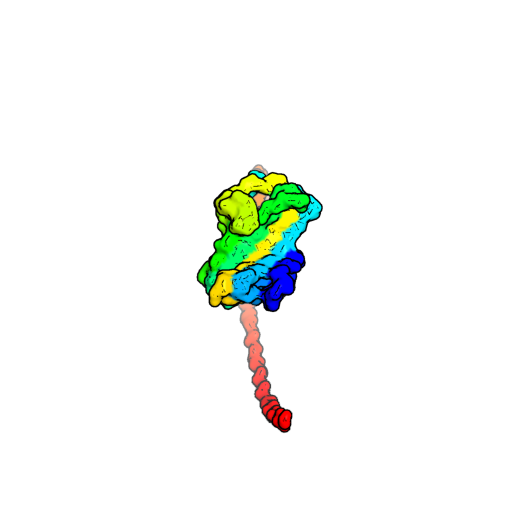 1
ATOM 818 N N . ILE A 1 106 ? -4.473 -9.481 6.482 1.00 98.50 106 ILE A N 1
ATOM 819 C CA . ILE A 1 106 ? -3.229 -9.246 7.218 1.00 98.50 106 ILE A CA 1
ATOM 820 C C . ILE A 1 106 ? -3.581 -8.856 8.655 1.00 98.50 106 ILE A C 1
ATOM 822 O O . ILE A 1 106 ? -4.065 -7.740 8.882 1.00 98.50 106 ILE A O 1
ATOM 826 N N . PRO A 1 107 ? -3.352 -9.740 9.643 1.00 98.06 107 PRO A N 1
ATOM 827 C CA . PRO A 1 107 ? -3.537 -9.387 11.043 1.00 98.06 107 PRO A CA 1
ATOM 828 C C . PRO A 1 107 ? -2.464 -8.388 11.490 1.00 98.06 107 PRO A C 1
ATOM 830 O O . PRO A 1 107 ? -1.347 -8.395 10.973 1.00 98.06 107 PRO A O 1
ATOM 833 N N . TRP A 1 108 ? -2.754 -7.573 12.509 1.00 98.00 108 TRP A N 1
ATOM 834 C CA . TRP A 1 108 ? -1.796 -6.569 13.006 1.00 98.00 108 TRP A CA 1
ATOM 835 C C . TRP A 1 108 ? -0.428 -7.145 13.363 1.00 98.00 108 TRP A C 1
ATOM 837 O O . TRP A 1 108 ? 0.591 -6.569 12.996 1.00 98.00 108 TRP A O 1
ATOM 847 N N . GLY A 1 109 ? -0.404 -8.323 13.990 1.00 97.62 109 GLY A N 1
ATOM 848 C CA . GLY A 1 109 ? 0.837 -8.993 14.380 1.00 97.62 109 GLY A CA 1
ATOM 849 C C . GLY A 1 109 ? 1.711 -9.484 13.219 1.00 97.62 109 GLY A C 1
ATOM 850 O O . GLY A 1 109 ? 2.804 -9.969 13.479 1.00 97.62 109 GLY A O 1
ATOM 851 N N . ALA A 1 110 ? 1.254 -9.392 11.965 1.00 98.44 110 ALA A N 1
ATOM 852 C CA . ALA A 1 110 ? 2.066 -9.723 10.793 1.00 98.44 110 ALA A CA 1
ATOM 853 C C . ALA A 1 110 ? 2.901 -8.535 10.283 1.00 98.44 110 ALA A C 1
ATOM 855 O O . ALA A 1 110 ? 3.864 -8.743 9.544 1.00 98.44 110 ALA A O 1
ATOM 856 N N . PHE A 1 111 ? 2.561 -7.305 10.675 1.00 98.75 111 PHE A N 1
ATOM 857 C CA . PHE A 1 111 ? 3.360 -6.125 10.358 1.00 98.75 111 PHE A CA 1
ATOM 858 C C . PHE A 1 111 ? 4.533 -6.006 11.324 1.00 98.75 111 PHE A C 1
ATOM 860 O O . PHE A 1 111 ? 4.360 -6.137 12.537 1.00 98.75 111 PHE A O 1
ATOM 867 N N . HIS A 1 112 ? 5.710 -5.702 10.786 1.00 98.62 112 HIS A N 1
ATOM 868 C CA . HIS A 1 112 ? 6.930 -5.544 11.571 1.00 98.62 112 HIS A CA 1
ATOM 869 C C . HIS A 1 112 ? 7.595 -4.214 11.257 1.00 98.62 112 HIS A C 1
ATOM 871 O O . HIS A 1 112 ? 7.526 -3.733 10.125 1.00 98.62 112 HIS A O 1
ATOM 877 N N . ARG A 1 113 ? 8.245 -3.623 12.259 1.00 98.31 113 ARG A N 1
ATOM 878 C CA . ARG A 1 113 ? 9.004 -2.388 12.084 1.00 98.31 113 ARG A CA 1
ATOM 879 C C . ARG A 1 113 ? 10.095 -2.570 11.030 1.00 98.31 113 ARG A C 1
ATOM 881 O O . ARG A 1 113 ? 10.796 -3.583 11.038 1.00 98.31 113 ARG A O 1
ATOM 888 N N . VAL A 1 114 ? 10.198 -1.607 10.119 1.00 97.50 114 VAL A N 1
ATOM 889 C CA . VAL A 1 114 ? 11.136 -1.636 8.985 1.00 97.50 114 VAL A CA 1
ATOM 890 C C . VAL A 1 114 ? 12.597 -1.674 9.438 1.00 97.50 114 VAL A C 1
ATOM 892 O O . VAL A 1 114 ? 12.934 -1.234 10.537 1.00 97.50 114 VAL A O 1
ATOM 895 N N . GLU A 1 115 ? 13.483 -2.180 8.577 1.00 95.69 115 GLU A N 1
ATOM 896 C CA . GLU A 1 115 ? 14.868 -2.462 8.969 1.00 95.69 115 GLU A CA 1
ATOM 897 C C . GLU A 1 115 ? 15.748 -1.232 9.220 1.00 95.69 115 GLU A C 1
ATOM 899 O O . GLU A 1 115 ? 16.704 -1.311 9.989 1.00 95.69 115 GLU A O 1
ATOM 904 N N . TRP A 1 116 ? 15.415 -0.100 8.600 1.00 93.25 116 TRP A N 1
ATOM 905 C CA . TRP A 1 116 ? 16.182 1.144 8.687 1.00 93.25 116 TRP A CA 1
ATOM 906 C C . TRP A 1 116 ? 15.791 2.018 9.887 1.00 93.25 116 TRP A C 1
ATOM 908 O O . TRP A 1 116 ? 16.366 3.090 10.077 1.00 93.25 116 TRP A O 1
ATOM 918 N N . GLU A 1 117 ? 14.818 1.588 10.691 1.00 96.75 117 GLU A N 1
ATOM 919 C CA . GLU A 1 117 ? 14.417 2.262 11.925 1.00 96.75 117 GLU A CA 1
ATOM 920 C C . GLU A 1 117 ? 14.975 1.560 13.174 1.00 96.75 117 GLU A C 1
ATOM 922 O O . GLU A 1 117 ? 15.326 0.376 13.171 1.00 96.75 117 GLU A O 1
ATOM 927 N N . GLU A 1 118 ? 15.035 2.297 14.287 1.00 95.38 118 GLU A N 1
ATOM 928 C CA . GLU A 1 118 ? 15.333 1.715 15.598 1.00 95.38 118 GLU A CA 1
ATOM 929 C C . GLU A 1 118 ? 14.291 0.645 15.957 1.00 95.38 118 GLU A C 1
ATOM 931 O O . GLU A 1 118 ? 13.115 0.795 15.648 1.00 95.38 118 GLU A O 1
ATOM 936 N N . ASN A 1 119 ? 14.696 -0.420 16.655 1.00 95.00 119 ASN A N 1
ATOM 937 C CA . ASN A 1 119 ? 13.803 -1.525 17.027 1.00 95.00 119 ASN A CA 1
ATOM 938 C C . ASN A 1 119 ? 13.165 -2.232 15.811 1.00 95.00 119 ASN A C 1
ATOM 940 O O . ASN A 1 119 ? 12.025 -2.696 15.882 1.00 95.00 119 ASN A O 1
ATOM 944 N N . SER A 1 120 ? 13.909 -2.322 14.704 1.00 97.25 120 SER A N 1
ATOM 945 C CA . SER A 1 120 ? 13.583 -3.155 13.541 1.00 97.25 120 SER A CA 1
ATOM 946 C C . SER A 1 120 ? 13.063 -4.543 13.938 1.00 97.25 120 SER A C 1
ATOM 948 O O . SER A 1 120 ? 13.544 -5.170 14.888 1.00 97.25 120 SER A O 1
ATOM 950 N N . GLY A 1 121 ? 12.061 -5.023 13.201 1.00 97.31 121 GLY A N 1
ATOM 951 C CA . GLY A 1 121 ? 11.470 -6.343 13.392 1.00 97.31 121 GLY A CA 1
ATOM 952 C C . GLY A 1 121 ? 10.497 -6.449 14.567 1.00 97.31 121 GLY A C 1
ATOM 953 O O . GLY A 1 121 ? 9.917 -7.513 14.765 1.00 97.31 121 GLY A O 1
ATOM 954 N N . VAL A 1 122 ? 10.276 -5.387 15.350 1.00 97.88 122 VAL A N 1
ATOM 955 C CA . VAL A 1 122 ? 9.249 -5.402 16.402 1.00 97.88 122 VAL A CA 1
ATOM 956 C C . VAL A 1 122 ? 7.849 -5.475 15.766 1.00 97.88 122 VAL A C 1
ATOM 958 O O . VAL A 1 122 ? 7.577 -4.717 14.831 1.00 97.88 122 VAL A O 1
ATOM 961 N N . PRO A 1 123 ? 6.953 -6.368 16.239 1.00 97.94 123 PRO A N 1
ATOM 962 C CA . PRO A 1 123 ? 5.581 -6.438 15.745 1.00 97.94 123 PRO A CA 1
ATOM 963 C C . PRO A 1 123 ? 4.795 -5.150 15.998 1.00 97.94 123 PRO A C 1
ATOM 965 O O . PRO A 1 123 ? 4.924 -4.524 17.050 1.00 97.94 123 PRO A O 1
ATOM 968 N N . PHE A 1 124 ? 3.919 -4.798 15.062 1.00 98.31 124 PHE A N 1
ATOM 969 C CA . PHE A 1 124 ? 3.071 -3.617 15.164 1.00 98.31 124 PHE A CA 1
ATOM 970 C C . PHE A 1 124 ? 2.071 -3.710 16.330 1.00 98.31 124 PHE A C 1
ATOM 972 O O . PHE A 1 124 ? 1.258 -4.634 16.407 1.00 98.31 124 PHE A O 1
ATOM 979 N N . THR A 1 125 ? 2.080 -2.704 17.212 1.00 97.12 125 THR A N 1
ATOM 980 C CA . THR A 1 125 ? 1.138 -2.601 18.345 1.00 97.12 125 THR A CA 1
ATOM 981 C C . THR A 1 125 ? 0.377 -1.276 18.416 1.00 97.12 125 THR A C 1
ATOM 983 O O . THR A 1 125 ? -0.579 -1.168 19.185 1.00 97.12 125 THR A O 1
ATOM 986 N N . LEU A 1 126 ? 0.756 -0.264 17.626 1.00 97.50 126 LEU A N 1
ATOM 987 C CA . LEU A 1 126 ? 0.221 1.109 17.689 1.00 97.50 126 LEU A CA 1
ATOM 988 C C . LEU A 1 126 ? -1.141 1.268 16.984 1.00 97.50 126 LEU A C 1
ATOM 990 O O . LEU A 1 126 ? -1.394 2.227 16.256 1.00 97.50 126 LEU A O 1
ATOM 994 N N . THR A 1 127 ? -2.052 0.325 17.218 1.00 97.81 127 THR A N 1
ATOM 995 C CA . THR A 1 127 ? -3.384 0.281 16.588 1.00 97.81 127 THR A CA 1
ATOM 996 C C . THR A 1 127 ? -4.273 1.471 16.951 1.00 97.81 127 THR A C 1
ATOM 998 O O . THR A 1 127 ? -5.253 1.730 16.265 1.00 97.81 127 THR A O 1
ATOM 1001 N N . ASN A 1 128 ? -3.962 2.218 18.009 1.00 97.94 128 ASN A N 1
ATOM 1002 C CA . ASN A 1 128 ? -4.732 3.375 18.463 1.00 97.94 128 ASN A CA 1
ATOM 1003 C C . ASN A 1 128 ? -4.303 4.714 17.832 1.00 97.94 128 ASN A C 1
ATOM 1005 O O . ASN A 1 128 ? -4.921 5.731 18.144 1.00 97.94 128 ASN A O 1
ATOM 1009 N N . ALA A 1 129 ? -3.254 4.726 17.005 1.00 97.88 129 ALA A N 1
ATOM 1010 C CA . ALA A 1 129 ? -2.662 5.944 16.455 1.00 97.88 129 ALA A CA 1
ATOM 1011 C C . ALA A 1 129 ? -2.177 5.749 15.007 1.00 97.88 129 ALA A C 1
ATOM 1013 O O . ALA A 1 129 ? -1.043 6.092 14.679 1.00 97.88 129 ALA A O 1
ATOM 1014 N N . VAL A 1 130 ? -3.012 5.178 14.135 1.00 98.44 130 VAL A N 1
ATOM 1015 C CA . VAL A 1 130 ? -2.638 4.924 12.735 1.00 98.44 130 VAL A CA 1
ATOM 1016 C C . VAL A 1 130 ? -2.754 6.193 11.896 1.00 98.44 130 VAL A C 1
ATOM 1018 O O . VAL A 1 130 ? -3.816 6.809 11.808 1.00 98.44 130 VAL A O 1
ATOM 1021 N N . LEU A 1 131 ? -1.659 6.575 11.251 1.00 98.44 131 LEU A N 1
ATOM 1022 C CA . LEU A 1 131 ? -1.524 7.794 10.456 1.00 98.44 131 LEU A CA 1
ATOM 1023 C C . LEU A 1 131 ? -1.799 7.544 8.979 1.00 98.44 131 LEU A C 1
ATOM 1025 O O . LEU A 1 131 ? -2.450 8.363 8.337 1.00 98.44 131 LEU A O 1
ATOM 1029 N N . ALA A 1 132 ? -1.323 6.422 8.443 1.00 98.25 132 ALA A N 1
ATOM 1030 C CA . ALA A 1 132 ? -1.473 6.109 7.031 1.00 98.25 132 ALA A CA 1
ATOM 1031 C C . ALA A 1 132 ? -1.339 4.612 6.750 1.00 98.25 132 ALA A C 1
ATOM 1033 O O . ALA A 1 132 ? -0.739 3.859 7.522 1.00 98.25 132 ALA A O 1
ATOM 1034 N N . ILE A 1 133 ? -1.857 4.219 5.590 1.00 98.44 133 ILE A N 1
ATOM 1035 C CA . ILE A 1 133 ? -1.594 2.933 4.946 1.00 98.44 133 ILE A CA 1
ATOM 1036 C C . ILE A 1 133 ? -0.974 3.187 3.574 1.00 98.44 133 ILE A C 1
ATOM 1038 O O . ILE A 1 133 ? -1.314 4.165 2.908 1.00 98.44 133 ILE A O 1
ATOM 1042 N N . GLY A 1 134 ? -0.065 2.322 3.139 1.00 98.38 134 GLY A N 1
ATOM 1043 C CA . GLY A 1 134 ? 0.534 2.425 1.818 1.00 98.38 134 GLY A CA 1
ATOM 1044 C C . GLY A 1 134 ? 0.753 1.085 1.138 1.00 98.38 134 GLY A C 1
ATOM 1045 O O . GLY A 1 134 ? 0.944 0.068 1.795 1.00 98.38 134 GLY A O 1
ATOM 1046 N N . PHE A 1 135 ? 0.784 1.111 -0.187 1.00 98.81 135 PHE A N 1
ATOM 1047 C CA . PHE A 1 135 ? 1.214 0.001 -1.029 1.00 98.81 135 PHE A CA 1
ATOM 1048 C C . PHE A 1 135 ? 2.463 0.427 -1.777 1.00 98.81 135 PHE A C 1
ATOM 1050 O O . PHE A 1 135 ? 2.513 1.531 -2.304 1.00 98.81 135 PHE A O 1
ATOM 1057 N N . GLY A 1 136 ? 3.492 -0.403 -1.792 1.00 98.31 136 GLY A N 1
ATOM 1058 C CA . GLY A 1 136 ? 4.763 -0.041 -2.397 1.00 98.31 136 GLY A CA 1
ATOM 1059 C C . GLY A 1 136 ? 5.521 -1.241 -2.915 1.00 98.31 136 GLY A C 1
ATOM 1060 O O . GLY A 1 136 ? 5.006 -2.354 -2.952 1.00 98.31 136 GLY A O 1
ATOM 1061 N N . ALA A 1 137 ? 6.765 -1.010 -3.291 1.00 98.25 137 ALA A N 1
ATOM 1062 C CA . ALA A 1 137 ? 7.708 -2.047 -3.659 1.00 98.25 137 ALA A CA 1
ATOM 1063 C C . ALA A 1 137 ? 9.119 -1.559 -3.332 1.00 98.25 137 ALA A C 1
ATOM 1065 O O . ALA A 1 137 ? 9.416 -0.370 -3.454 1.00 98.25 137 ALA A O 1
ATOM 1066 N N . SER A 1 138 ? 9.992 -2.480 -2.944 1.00 97.00 138 SER A N 1
ATOM 1067 C CA . SER A 1 138 ? 11.435 -2.264 -2.956 1.00 97.00 138 SER A CA 1
ATOM 1068 C C . SER A 1 138 ? 12.101 -3.299 -3.852 1.00 97.00 138 SER A C 1
ATOM 1070 O O . SER A 1 138 ? 11.458 -4.256 -4.307 1.00 97.00 138 SER A O 1
ATOM 1072 N N . ALA A 1 139 ? 13.385 -3.099 -4.117 1.00 95.88 139 ALA A N 1
ATOM 1073 C CA . ALA A 1 139 ? 14.196 -4.067 -4.830 1.00 95.88 139 ALA A CA 1
ATOM 1074 C C . ALA A 1 139 ? 15.461 -4.405 -4.034 1.00 95.88 139 ALA A C 1
ATOM 1076 O O . ALA A 1 139 ? 16.034 -3.546 -3.366 1.00 95.88 139 ALA A O 1
ATOM 1077 N N . ASN A 1 140 ? 15.868 -5.673 -4.095 1.00 91.62 140 ASN A N 1
ATOM 1078 C CA . ASN A 1 140 ? 17.096 -6.154 -3.464 1.00 91.62 140 ASN A CA 1
ATOM 1079 C C . ASN A 1 140 ? 18.337 -5.591 -4.191 1.00 91.62 140 ASN A C 1
ATOM 1081 O O . ASN A 1 140 ? 18.214 -5.171 -5.342 1.00 91.62 140 ASN A O 1
ATOM 1085 N N . PRO A 1 141 ? 19.538 -5.636 -3.584 1.00 90.12 141 PRO A N 1
ATOM 1086 C CA . PRO A 1 141 ? 20.749 -5.036 -4.164 1.00 90.12 141 PRO A CA 1
ATOM 1087 C C . PRO A 1 141 ? 21.145 -5.531 -5.563 1.00 90.12 141 PRO A C 1
ATOM 1089 O O . PRO A 1 141 ? 21.808 -4.822 -6.317 1.00 90.12 141 PRO A O 1
ATOM 1092 N N . ASP A 1 142 ? 20.726 -6.743 -5.935 1.00 92.06 142 ASP A N 1
ATOM 1093 C CA . ASP A 1 142 ? 21.153 -7.397 -7.176 1.00 92.06 142 ASP A CA 1
ATOM 1094 C C . ASP A 1 142 ? 20.061 -7.465 -8.257 1.00 92.06 142 ASP A C 1
ATOM 1096 O O . ASP A 1 142 ? 20.313 -7.942 -9.367 1.00 92.06 142 ASP A O 1
ATOM 1100 N N . GLU A 1 143 ? 18.839 -7.006 -7.968 1.00 94.69 143 GLU A N 1
ATOM 1101 C CA . GLU A 1 143 ? 17.693 -7.191 -8.860 1.00 94.69 143 GLU A CA 1
ATOM 1102 C C . GLU A 1 143 ? 16.770 -5.977 -8.859 1.00 94.69 143 GLU A C 1
ATOM 1104 O O . GLU A 1 143 ? 16.510 -5.376 -7.825 1.00 94.69 143 GLU A O 1
ATOM 1109 N N . ASN A 1 144 ? 16.222 -5.643 -10.028 1.00 97.06 144 ASN A N 1
ATOM 1110 C CA . ASN A 1 144 ? 15.152 -4.655 -10.126 1.00 97.06 144 ASN A CA 1
ATOM 1111 C C . ASN A 1 144 ? 13.806 -5.327 -9.839 1.00 97.06 144 ASN A C 1
ATOM 1113 O O . ASN A 1 144 ? 13.570 -6.451 -10.283 1.00 97.06 144 ASN A O 1
ATOM 1117 N N . ASN A 1 145 ? 12.882 -4.595 -9.225 1.00 97.94 145 ASN A N 1
ATOM 1118 C CA . ASN A 1 145 ? 11.496 -5.015 -9.061 1.00 97.94 145 ASN A CA 1
ATOM 1119 C C . ASN A 1 145 ? 10.587 -4.177 -9.968 1.00 97.94 145 ASN A C 1
ATOM 1121 O O . ASN A 1 145 ? 10.767 -2.970 -10.108 1.00 97.94 145 ASN A O 1
ATOM 1125 N N . LYS A 1 146 ? 9.618 -4.802 -10.630 1.00 98.19 146 LYS A N 1
ATOM 1126 C CA . LYS A 1 146 ? 8.645 -4.098 -11.467 1.00 98.19 146 LYS A CA 1
ATOM 1127 C C . LYS A 1 146 ? 7.357 -4.886 -11.563 1.00 98.19 146 LYS A C 1
ATOM 1129 O O . LYS A 1 146 ? 7.380 -6.117 -11.559 1.00 98.19 146 LYS A O 1
ATOM 1134 N N . GLY A 1 147 ? 6.257 -4.181 -11.747 1.00 98.12 147 GLY A N 1
ATOM 1135 C CA . GLY A 1 147 ? 4.974 -4.824 -11.946 1.00 98.12 147 GLY A CA 1
ATOM 1136 C C . GLY A 1 147 ? 3.828 -3.838 -12.024 1.00 98.12 147 GLY A C 1
ATOM 1137 O O . GLY A 1 147 ? 3.992 -2.638 -11.805 1.00 98.12 147 GLY A O 1
ATOM 1138 N N . THR A 1 148 ? 2.665 -4.404 -12.312 1.00 98.69 148 THR A N 1
ATOM 1139 C CA . THR A 1 148 ? 1.376 -3.730 -12.218 1.00 98.69 148 THR A CA 1
ATOM 1140 C C . THR A 1 148 ? 0.466 -4.591 -11.360 1.00 98.69 148 THR A C 1
ATOM 1142 O O . THR A 1 148 ? 0.309 -5.790 -11.624 1.00 98.69 148 THR A O 1
ATOM 1145 N N . VAL A 1 149 ? -0.118 -3.990 -10.329 1.00 98.75 149 VAL A N 1
ATOM 1146 C CA . VAL A 1 149 ? -1.135 -4.621 -9.484 1.00 98.75 149 VAL A CA 1
ATOM 1147 C C . VAL A 1 149 ? -2.337 -3.698 -9.349 1.00 98.75 149 VAL A C 1
ATOM 1149 O O . VAL A 1 149 ? -2.191 -2.479 -9.353 1.00 98.75 149 VAL A O 1
ATOM 1152 N N . TRP A 1 150 ? -3.514 -4.283 -9.188 1.00 98.75 150 TRP A N 1
ATOM 1153 C CA . TRP A 1 150 ? -4.745 -3.582 -8.868 1.00 98.75 150 TRP A CA 1
ATOM 1154 C C . TRP A 1 150 ? -5.179 -3.981 -7.472 1.00 98.75 150 TRP A C 1
ATOM 1156 O O . TRP A 1 150 ? -5.191 -5.166 -7.140 1.00 98.75 150 TRP A O 1
ATOM 1166 N N . ILE A 1 151 ? -5.519 -2.993 -6.657 1.00 98.69 151 ILE A N 1
ATOM 1167 C CA . ILE A 1 151 ? -5.949 -3.177 -5.276 1.00 98.69 151 ILE A CA 1
ATOM 1168 C C . ILE A 1 151 ? -7.334 -2.573 -5.127 1.00 98.69 151 ILE A C 1
ATOM 1170 O O . ILE A 1 151 ? -7.582 -1.443 -5.554 1.00 98.69 151 ILE A O 1
ATOM 1174 N N . ASP A 1 152 ? -8.227 -3.326 -4.506 1.00 98.44 152 ASP A N 1
ATOM 1175 C CA . ASP A 1 152 ? -9.614 -2.930 -4.329 1.00 98.44 152 ASP A CA 1
ATOM 1176 C C . ASP A 1 152 ? -10.137 -3.353 -2.955 1.00 98.44 152 ASP A C 1
ATOM 1178 O O . ASP A 1 152 ? -9.527 -4.179 -2.269 1.00 98.44 152 ASP A O 1
ATOM 1182 N N . ASP A 1 153 ? -11.272 -2.781 -2.555 1.00 97.44 153 ASP A N 1
ATOM 1183 C CA . ASP A 1 153 ? -12.019 -3.193 -1.365 1.00 97.44 153 ASP A CA 1
ATOM 1184 C C . ASP A 1 153 ? -11.189 -3.206 -0.067 1.00 97.44 153 ASP A C 1
ATOM 1186 O O . ASP A 1 153 ? -11.340 -4.073 0.799 1.00 97.44 153 ASP A O 1
ATOM 1190 N N . LEU A 1 154 ? -10.299 -2.220 0.083 1.00 97.44 154 LEU A N 1
ATOM 1191 C CA . LEU A 1 154 ? -9.532 -2.034 1.309 1.00 97.44 154 LEU A CA 1
ATOM 1192 C C . LEU A 1 154 ? -10.475 -1.798 2.500 1.00 97.44 154 LEU A C 1
ATOM 1194 O O . LEU A 1 154 ? -11.248 -0.840 2.530 1.00 97.44 154 LEU A O 1
ATOM 1198 N N . GLY A 1 155 ? -10.357 -2.647 3.516 1.00 96.56 155 GLY A N 1
ATOM 1199 C CA . GLY A 1 155 ? -11.167 -2.599 4.725 1.00 96.56 155 GLY A CA 1
ATOM 1200 C C . GLY A 1 155 ? -10.492 -3.278 5.913 1.00 96.56 155 GLY A C 1
ATOM 1201 O O . GLY A 1 155 ? -9.306 -3.606 5.881 1.00 96.56 155 GLY A O 1
ATOM 1202 N N . PHE A 1 156 ? -11.257 -3.479 6.986 1.00 97.31 156 PHE A N 1
ATOM 1203 C CA . PHE A 1 156 ? -10.791 -4.203 8.168 1.00 97.31 156 PHE A CA 1
ATOM 1204 C C . PHE A 1 156 ? -11.115 -5.689 8.082 1.00 97.31 156 PHE A C 1
ATOM 1206 O O . PHE A 1 156 ? -12.199 -6.072 7.640 1.00 97.31 156 PHE A O 1
ATOM 1213 N N . LEU A 1 157 ? -10.209 -6.510 8.609 1.00 94.81 157 LEU A N 1
ATOM 1214 C CA . LEU A 1 157 ? -10.368 -7.960 8.673 1.00 94.81 157 LEU A CA 1
ATOM 1215 C C . LEU A 1 157 ? -11.691 -8.335 9.357 1.00 94.81 157 LEU A C 1
ATOM 1217 O O . LEU A 1 157 ? -12.008 -7.846 10.444 1.00 94.81 157 LEU A O 1
ATOM 1221 N N . GLY A 1 158 ? -12.471 -9.207 8.714 1.00 81.19 158 GLY A N 1
ATOM 1222 C CA . GLY A 1 158 ? -13.765 -9.670 9.222 1.00 81.19 158 GLY A CA 1
ATOM 1223 C C . GLY A 1 158 ? -14.924 -8.684 9.037 1.00 81.19 158 GLY A C 1
ATOM 1224 O O . GLY A 1 158 ? -16.071 -9.040 9.323 1.00 81.19 158 GLY A O 1
ATOM 1225 N N . SER A 1 159 ? -14.675 -7.479 8.514 1.00 78.50 159 SER A N 1
ATOM 1226 C CA . SER A 1 159 ? -15.752 -6.643 7.986 1.00 78.50 159 SER A CA 1
ATOM 1227 C C . SER A 1 159 ? -16.258 -7.300 6.708 1.00 78.50 159 SER A C 1
ATOM 1229 O O . SER A 1 159 ? -15.493 -7.508 5.773 1.00 78.50 159 SER A O 1
ATOM 1231 N N . GLN A 1 160 ? -17.540 -7.669 6.669 1.00 57.00 160 GLN A N 1
ATOM 1232 C CA . GLN A 1 160 ? -18.171 -8.143 5.438 1.00 57.00 160 GLN A CA 1
ATOM 1233 C C . GLN A 1 160 ? -18.109 -6.997 4.422 1.00 57.00 160 GLN A C 1
ATOM 1235 O O . GLN A 1 160 ? -18.898 -6.054 4.502 1.00 57.00 160 GLN A O 1
ATOM 1240 N N . VAL A 1 161 ? -17.134 -7.047 3.515 1.00 56.22 161 VAL A N 1
ATOM 1241 C CA . VAL A 1 161 ? -17.040 -6.121 2.388 1.00 56.22 161 VAL A CA 1
ATOM 1242 C C . VAL A 1 161 ? -18.320 -6.311 1.576 1.00 56.22 161 VAL A C 1
ATOM 1244 O O . VAL A 1 161 ? -18.637 -7.409 1.117 1.00 56.22 161 VAL A O 1
ATOM 1247 N N . GLY A 1 162 ? -19.141 -5.265 1.546 1.00 47.38 162 GLY A N 1
ATOM 1248 C CA . GLY A 1 162 ? -20.528 -5.329 1.115 1.00 47.38 162 GLY A CA 1
ATOM 1249 C C . GLY A 1 162 ? -20.673 -5.743 -0.344 1.00 47.38 162 GLY A C 1
ATOM 1250 O O . GLY A 1 162 ? -20.334 -4.989 -1.248 1.00 47.38 162 GLY A O 1
ATOM 1251 N N . GLY A 1 163 ? -21.285 -6.907 -0.550 1.00 42.91 163 GLY A N 1
ATOM 1252 C CA . GLY A 1 163 ? -21.681 -7.405 -1.859 1.00 42.91 163 GLY A CA 1
ATOM 1253 C C . GLY A 1 163 ? -22.856 -8.374 -1.780 1.00 42.91 163 GLY A C 1
ATOM 1254 O O . GLY A 1 163 ? -22.735 -9.513 -2.207 1.00 42.91 163 GLY A O 1
ATOM 1255 N N . GLN A 1 164 ? -24.007 -7.941 -1.253 1.00 32.78 164 GLN A N 1
ATOM 1256 C CA . GLN A 1 164 ? -25.281 -8.599 -1.560 1.00 32.78 164 GLN A CA 1
ATOM 1257 C C . GLN A 1 164 ? -26.404 -7.551 -1.627 1.00 32.78 164 GLN A C 1
ATOM 1259 O O . GLN A 1 164 ? -26.644 -6.861 -0.632 1.00 32.78 164 GLN A O 1
ATOM 1264 N N . PRO A 1 165 ? -27.133 -7.413 -2.753 1.00 44.09 165 PRO A N 1
ATOM 1265 C CA . PRO A 1 165 ? -28.412 -6.725 -2.730 1.00 44.09 165 PRO A CA 1
ATOM 1266 C C . PRO A 1 165 ? -29.339 -7.484 -1.780 1.00 44.09 165 PRO A C 1
ATOM 1268 O O . PRO A 1 165 ? -29.444 -8.711 -1.834 1.00 44.09 165 PRO A O 1
ATOM 1271 N N . THR A 1 166 ? -30.006 -6.744 -0.902 1.00 39.94 166 THR A N 1
ATOM 1272 C CA . THR A 1 166 ? -31.065 -7.243 -0.032 1.00 39.94 166 THR A CA 1
ATOM 1273 C C . THR A 1 166 ? -32.149 -7.884 -0.897 1.00 39.94 166 THR A C 1
ATOM 1275 O O . THR A 1 166 ? -33.051 -7.208 -1.390 1.00 39.94 166 THR A O 1
ATOM 1278 N N . THR A 1 167 ? -32.063 -9.195 -1.122 1.00 39.12 167 THR A N 1
ATOM 1279 C CA . THR A 1 167 ? -33.208 -9.947 -1.633 1.00 39.12 167 THR A CA 1
ATOM 1280 C C . THR A 1 167 ? -34.240 -9.914 -0.517 1.00 39.12 167 THR A C 1
ATOM 1282 O O . THR A 1 167 ? -33.942 -10.274 0.621 1.00 39.12 167 THR A O 1
ATOM 1285 N N . ALA A 1 168 ? -35.394 -9.343 -0.847 1.00 45.34 168 ALA A N 1
ATOM 1286 C CA . ALA A 1 168 ? -36.471 -8.966 0.047 1.00 45.34 168 ALA A CA 1
ATOM 1287 C C . ALA A 1 168 ? -36.701 -9.959 1.193 1.00 45.34 168 ALA A C 1
ATOM 1289 O O . ALA A 1 168 ? -36.837 -11.161 0.971 1.00 45.34 168 ALA A O 1
ATOM 1290 N N . ALA A 1 169 ? -36.829 -9.421 2.408 1.00 45.34 169 ALA A N 1
ATOM 1291 C CA . ALA A 1 169 ? -37.534 -10.104 3.476 1.00 45.34 169 ALA A CA 1
ATOM 1292 C C . ALA A 1 169 ? -38.904 -10.531 2.932 1.00 45.34 169 ALA A C 1
ATOM 1294 O O . ALA A 1 169 ? -39.749 -9.696 2.599 1.00 45.34 169 ALA A O 1
ATOM 1295 N N . GLU A 1 170 ? -39.079 -11.839 2.786 1.00 49.28 170 GLU A N 1
ATOM 1296 C CA . GLU A 1 170 ? -40.354 -12.463 2.491 1.00 49.28 170 GLU A CA 1
ATOM 1297 C C . GLU A 1 170 ? -41.323 -12.074 3.608 1.00 49.28 170 GLU A C 1
ATOM 1299 O O . GLU A 1 170 ? -41.164 -12.439 4.771 1.00 49.28 170 GLU A O 1
ATOM 1304 N N . ASN A 1 171 ? -42.273 -11.221 3.241 1.00 49.72 171 ASN A N 1
ATOM 1305 C CA . ASN A 1 171 ? -43.324 -10.695 4.091 1.00 49.72 171 ASN A CA 1
ATOM 1306 C C . ASN A 1 171 ? -44.108 -11.865 4.719 1.00 49.72 17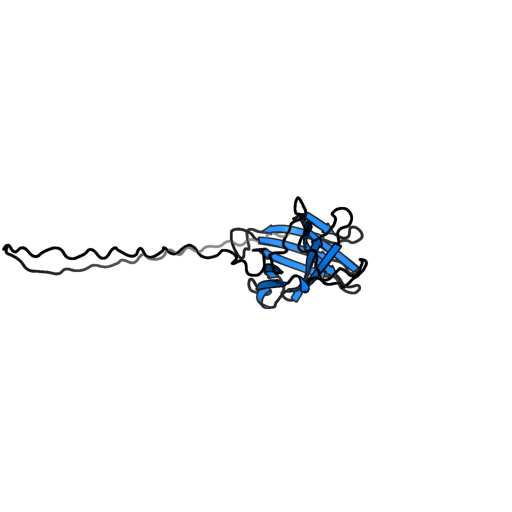1 ASN A C 1
ATOM 1308 O O . ASN A 1 171 ? -44.778 -12.586 3.972 1.00 49.72 171 ASN A O 1
ATOM 1312 N N . PRO A 1 172 ? -44.090 -12.083 6.048 1.00 45.25 172 PRO A N 1
ATOM 1313 C CA . PRO A 1 172 ? -44.970 -13.067 6.655 1.00 45.25 172 PRO A CA 1
ATOM 1314 C C . PRO A 1 172 ? -46.401 -12.537 6.551 1.00 45.25 172 PRO A C 1
ATOM 1316 O O . PRO A 1 172 ? -46.782 -11.589 7.240 1.00 45.25 172 PRO A O 1
ATOM 1319 N N . GLN A 1 173 ? -47.200 -13.119 5.655 1.00 51.84 173 GLN A N 1
ATOM 1320 C CA . GLN A 1 173 ? -48.627 -12.819 5.580 1.00 51.84 173 GLN A CA 1
ATOM 1321 C C . GLN A 1 173 ? -49.280 -13.051 6.958 1.00 51.84 173 GLN A C 1
ATOM 1323 O O . GLN A 1 173 ? -49.045 -14.097 7.572 1.00 51.84 173 GLN A O 1
ATOM 1328 N N . PRO A 1 174 ? -50.138 -12.138 7.451 1.00 45.19 174 PRO A N 1
ATOM 1329 C CA . PRO A 1 174 ? -50.914 -12.394 8.653 1.00 45.19 174 PRO A CA 1
ATOM 1330 C C . PRO A 1 174 ? -51.923 -13.512 8.390 1.00 45.19 174 PRO A C 1
ATOM 1332 O O . PRO A 1 174 ? -52.765 -13.422 7.493 1.00 45.19 174 PRO A O 1
ATOM 1335 N N . ILE A 1 175 ? -51.862 -14.555 9.213 1.00 45.47 175 ILE A N 1
ATOM 1336 C CA . ILE A 1 175 ? -52.866 -15.615 9.273 1.00 45.47 175 ILE A CA 1
ATOM 1337 C C . ILE A 1 175 ? -54.180 -14.952 9.705 1.00 45.47 175 ILE A C 1
ATOM 1339 O O . ILE A 1 175 ? -54.336 -14.554 10.859 1.00 45.47 175 ILE A O 1
ATOM 1343 N N . THR A 1 176 ? -55.111 -14.767 8.769 1.00 40.53 176 THR A N 1
ATOM 1344 C CA . THR A 1 176 ? -56.423 -14.202 9.095 1.00 40.53 176 THR A CA 1
ATOM 1345 C C . THR A 1 176 ? -57.276 -15.310 9.696 1.00 40.53 176 THR A C 1
ATOM 1347 O O . THR A 1 176 ? -57.524 -16.339 9.065 1.00 40.53 176 THR A O 1
ATOM 1350 N N . ALA A 1 177 ? -57.670 -15.107 10.951 1.00 42.56 177 ALA A N 1
ATOM 1351 C CA . ALA A 1 177 ? -58.541 -15.992 11.699 1.00 42.56 177 ALA A CA 1
ATOM 1352 C C . ALA A 1 177 ? -59.895 -16.180 10.997 1.00 42.56 177 ALA A C 1
ATOM 1354 O O . ALA A 1 177 ? -60.449 -15.266 10.388 1.00 42.56 177 ALA A O 1
ATOM 1355 N N . GLN A 1 178 ? -60.413 -17.398 11.128 1.00 44.12 178 GLN A N 1
ATOM 1356 C CA . GLN A 1 178 ? -61.730 -17.832 10.687 1.00 44.12 178 GLN A CA 1
ATOM 1357 C C . GLN A 1 178 ? -62.839 -16.882 11.158 1.00 44.12 178 GLN A C 1
ATOM 1359 O O . GLN A 1 178 ? -62.942 -16.585 12.348 1.00 44.12 178 GLN A O 1
ATOM 1364 N N . GLN A 1 179 ? -63.745 -16.518 10.249 1.00 41.47 179 GLN A N 1
ATOM 1365 C CA . GLN A 1 179 ? -65.077 -16.055 10.623 1.00 41.47 179 GLN A CA 1
ATOM 1366 C C . GLN A 1 179 ? -66.147 -16.634 9.690 1.00 41.47 179 GLN A C 1
ATOM 1368 O O . GLN A 1 179 ? -66.269 -16.269 8.527 1.00 41.47 179 GLN A O 1
ATOM 1373 N N . GLN A 1 180 ? -66.889 -17.571 10.281 1.00 40.97 180 GLN A N 1
ATOM 1374 C CA . GLN A 1 180 ? -68.331 -17.797 10.177 1.00 40.97 180 GLN A CA 1
ATOM 1375 C C . GLN A 1 180 ? -68.974 -17.985 8.794 1.00 40.97 180 GLN A C 1
ATOM 1377 O O . GLN A 1 180 ? -69.365 -17.066 8.083 1.00 40.97 180 GLN A O 1
ATOM 1382 N N . GLU A 1 181 ? -69.215 -19.266 8.549 1.00 46.78 181 GLU A N 1
ATOM 1383 C CA . GLU A 1 181 ? -70.327 -19.879 7.834 1.00 46.78 181 GLU A CA 1
ATOM 1384 C C . GLU A 1 181 ? -71.666 -19.112 7.952 1.00 46.78 181 GLU A C 1
ATOM 1386 O O . GLU A 1 181 ? -72.254 -19.006 9.029 1.00 46.78 181 GLU A O 1
ATOM 1391 N N . GLN A 1 182 ? -72.195 -18.645 6.816 1.00 42.00 182 GLN A N 1
ATOM 1392 C CA . GLN A 1 182 ? -73.637 -18.508 6.594 1.00 42.00 182 GLN A CA 1
ATOM 1393 C C . GLN A 1 182 ? -73.998 -18.914 5.155 1.00 42.00 182 GLN A C 1
ATOM 1395 O O . GLN A 1 182 ? -73.321 -18.504 4.210 1.00 42.00 182 GLN A O 1
ATOM 1400 N N . PRO A 1 183 ? -75.061 -19.717 4.956 1.00 50.00 183 PRO A N 1
ATOM 1401 C CA . PRO A 1 183 ? -75.382 -20.299 3.663 1.00 50.00 183 PRO A CA 1
ATOM 1402 C C . PRO A 1 183 ? -76.365 -19.417 2.891 1.00 50.00 183 PRO A C 1
ATOM 1404 O O . PRO A 1 183 ? -77.310 -18.888 3.475 1.00 50.00 183 PRO A O 1
ATOM 1407 N N . ARG A 1 184 ? -76.216 -19.348 1.562 1.00 37.94 184 ARG A N 1
ATOM 1408 C CA . ARG A 1 184 ? -77.341 -19.194 0.618 1.00 37.94 184 ARG A CA 1
ATOM 1409 C C . ARG A 1 184 ? -76.914 -19.437 -0.833 1.00 37.94 184 ARG A C 1
ATOM 1411 O O . ARG A 1 184 ? -76.216 -18.642 -1.444 1.00 37.94 184 ARG A O 1
ATOM 1418 N N . SER A 1 185 ? -77.383 -20.576 -1.342 1.00 39.00 185 SER A N 1
ATOM 1419 C CA . SER A 1 185 ? -78.024 -20.782 -2.650 1.00 39.00 185 SER A CA 1
ATOM 1420 C C . SER A 1 185 ? -77.648 -19.861 -3.823 1.00 39.00 185 SER A C 1
ATOM 1422 O O . SER A 1 185 ? -78.032 -18.693 -3.838 1.00 39.00 185 SER A O 1
ATOM 1424 N N . GLY A 1 186 ? -77.116 -20.444 -4.905 1.00 36.31 186 GLY A N 1
ATOM 1425 C CA . GLY A 1 186 ? -77.170 -19.790 -6.217 1.00 36.31 186 GLY A CA 1
ATOM 1426 C C . GLY A 1 186 ? -76.316 -20.404 -7.328 1.00 36.31 186 GLY A C 1
ATOM 1427 O O . GLY A 1 186 ? -75.242 -19.908 -7.606 1.00 36.31 186 GLY A O 1
ATOM 1428 N N . LEU A 1 187 ? -76.838 -21.458 -7.966 1.00 39.34 187 LEU A N 1
ATOM 1429 C CA . LEU A 1 187 ? -76.794 -21.763 -9.411 1.00 39.34 187 LEU A CA 1
ATOM 1430 C C . LEU A 1 187 ? -75.554 -21.411 -10.288 1.00 39.34 187 LEU A C 1
ATOM 1432 O O . LEU A 1 187 ? -75.294 -20.245 -10.556 1.00 39.34 187 LEU A O 1
ATOM 1436 N N . ARG A 1 188 ? -75.096 -22.456 -11.016 1.00 42.28 188 ARG A N 1
ATOM 1437 C CA . ARG A 1 188 ? -74.560 -22.465 -12.414 1.00 42.28 188 ARG A CA 1
ATOM 1438 C C . ARG A 1 188 ? -73.151 -21.869 -12.606 1.00 42.28 188 ARG A C 1
ATOM 1440 O O . ARG A 1 188 ? -72.795 -20.906 -11.966 1.00 42.28 188 ARG A O 1
ATOM 1447 N N . ARG A 1 189 ? -72.291 -22.321 -13.524 1.00 44.62 189 ARG A N 1
ATOM 1448 C CA . ARG A 1 189 ? -72.258 -23.391 -14.540 1.00 44.62 189 ARG A CA 1
ATOM 1449 C C . ARG A 1 189 ? -70.782 -23.497 -14.986 1.00 44.62 189 ARG A C 1
ATOM 1451 O O . ARG A 1 189 ? -70.165 -22.477 -15.247 1.00 44.62 189 ARG A O 1
ATOM 1458 N N . SER A 1 190 ? -70.268 -24.722 -15.057 1.00 41.78 190 SER A N 1
ATOM 1459 C CA . SER A 1 190 ? -69.406 -25.303 -16.109 1.00 41.78 190 SER A CA 1
ATOM 1460 C C . SER A 1 190 ? -68.481 -24.419 -16.990 1.00 41.78 190 SER A C 1
ATOM 1462 O O . SER A 1 190 ? -69.006 -23.690 -17.825 1.00 41.78 190 SER A O 1
ATOM 1464 N N . LEU A 1 191 ? -67.163 -24.723 -16.929 1.00 44.06 191 LEU A N 1
ATOM 1465 C CA . LEU A 1 191 ? -66.241 -25.139 -18.033 1.00 44.06 191 LEU A CA 1
ATOM 1466 C C . LEU A 1 191 ? -65.981 -24.158 -19.223 1.00 44.06 191 LEU A C 1
ATOM 1468 O O . LEU A 1 191 ? -66.754 -23.234 -19.428 1.00 44.06 191 LEU A O 1
ATOM 1472 N N . PRO A 1 192 ? -65.052 -24.448 -20.168 1.00 56.47 192 PRO A N 1
ATOM 1473 C CA . PRO A 1 192 ? -63.634 -24.850 -20.061 1.00 56.47 192 PRO A CA 1
ATOM 1474 C C . PRO A 1 192 ? -62.715 -24.163 -21.128 1.00 56.47 192 PRO A C 1
ATOM 1476 O O . PRO A 1 192 ? -63.194 -23.445 -21.991 1.00 56.47 192 PRO A O 1
ATOM 1479 N N . CYS A 1 193 ? -61.413 -24.497 -21.109 1.00 48.25 193 CYS A N 1
ATOM 1480 C CA . CYS A 1 193 ? -60.482 -24.671 -22.253 1.00 48.25 193 CYS A CA 1
ATOM 1481 C C . CYS A 1 193 ? -60.240 -23.582 -23.333 1.00 48.25 193 CYS A C 1
ATOM 1483 O O . CYS A 1 193 ? -61.148 -23.058 -23.962 1.00 48.25 193 CYS A O 1
ATOM 1485 N N . GLY A 1 194 ? -58.957 -23.474 -23.714 1.00 43.31 194 GLY A N 1
ATOM 1486 C CA . GLY A 1 194 ? -58.463 -22.989 -25.017 1.00 43.31 194 GLY A CA 1
ATOM 1487 C C . GLY A 1 194 ? -57.407 -21.893 -24.837 1.00 43.31 194 GLY A C 1
ATOM 1488 O O . GLY A 1 194 ? -57.679 -20.911 -24.169 1.00 43.31 194 GLY A O 1
ATOM 1489 N N . GLY A 1 195 ? -56.170 -21.960 -25.324 1.00 40.91 195 GLY A N 1
ATOM 1490 C CA . GLY A 1 195 ? -55.556 -22.798 -26.349 1.00 40.91 195 GLY A CA 1
ATOM 1491 C C . GLY A 1 195 ? -54.819 -21.892 -27.347 1.00 40.91 195 GLY A C 1
ATOM 1492 O O . GLY A 1 195 ? -55.473 -21.084 -27.998 1.00 40.91 195 GLY A O 1
ATOM 1493 N N . SER A 1 196 ? -53.502 -22.110 -27.500 1.00 51.94 196 SER A N 1
ATOM 1494 C CA . SER A 1 196 ? -52.679 -21.765 -28.688 1.00 51.94 196 SER A CA 1
ATOM 1495 C C . SER A 1 196 ? -52.332 -20.253 -28.856 1.00 51.94 196 SER A C 1
ATOM 1497 O O . SER A 1 196 ? -53.023 -19.415 -28.303 1.00 51.94 196 SER A O 1
ATOM 1499 N N . VAL A 1 197 ? -51.276 -19.751 -29.525 1.00 50.88 197 VAL A N 1
ATOM 1500 C CA . VAL A 1 197 ? -50.487 -20.153 -30.712 1.00 50.88 197 VAL A CA 1
ATOM 1501 C C . VAL A 1 197 ? -49.124 -19.394 -30.756 1.00 50.88 197 VAL A C 1
ATOM 1503 O O . VAL A 1 197 ? -49.088 -18.199 -30.498 1.00 50.88 197 VAL A O 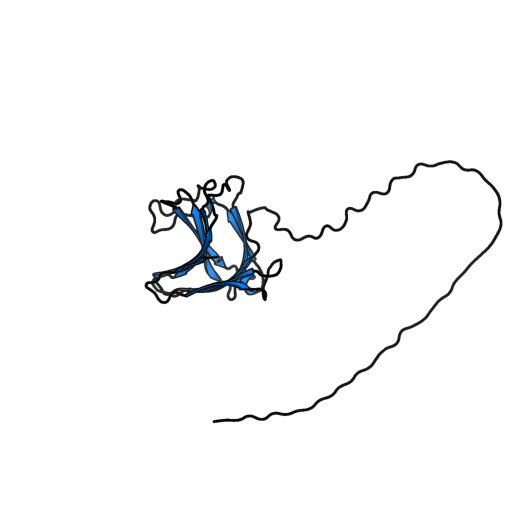1
ATOM 1506 N N . ALA A 1 198 ? -48.061 -20.117 -31.142 1.00 48.44 198 ALA A N 1
ATOM 1507 C CA . ALA A 1 198 ? -46.900 -19.853 -32.034 1.00 48.44 198 ALA A CA 1
ATOM 1508 C C . ALA A 1 198 ? -46.090 -18.524 -32.158 1.00 48.44 198 ALA A C 1
ATOM 1510 O O . ALA A 1 198 ? -46.585 -17.405 -32.126 1.00 48.44 198 ALA A O 1
ATOM 1511 N N . LEU A 1 199 ? -44.798 -18.778 -32.450 1.00 44.28 199 LEU A N 1
ATOM 1512 C CA . LEU A 1 199 ? -43.668 -17.945 -32.917 1.00 44.28 199 LEU A CA 1
ATOM 1513 C C . LEU A 1 199 ? -43.889 -17.259 -34.289 1.00 44.28 199 LEU A C 1
ATOM 1515 O O . LEU A 1 199 ? -44.790 -17.654 -35.031 1.00 44.28 199 LEU A O 1
ATOM 1519 N N . PRO A 1 200 ? -42.974 -16.353 -34.709 1.00 61.97 200 PRO A N 1
ATOM 1520 C CA . PRO A 1 200 ? -42.048 -16.769 -35.780 1.00 61.97 200 PRO A CA 1
ATOM 1521 C C . PRO A 1 200 ? -40.595 -16.239 -35.705 1.00 61.97 200 PRO A C 1
ATOM 1523 O O . PRO A 1 200 ? -40.275 -15.263 -35.031 1.00 61.97 200 PRO A O 1
ATOM 1526 N N . LEU A 1 201 ? -39.738 -16.933 -36.469 1.00 50.91 201 LEU A N 1
ATOM 1527 C CA . LEU A 1 201 ? -38.345 -16.642 -36.831 1.00 50.91 201 LEU A CA 1
ATOM 1528 C C . LEU A 1 201 ? -38.164 -15.326 -37.619 1.00 50.91 201 LEU A C 1
ATOM 1530 O O . LEU A 1 201 ? -39.016 -14.962 -38.426 1.00 50.91 201 LEU A O 1
ATOM 1534 N N . GLY A 1 202 ? -36.965 -14.735 -37.519 1.00 51.25 202 GLY A N 1
ATOM 1535 C CA . GLY A 1 202 ? -36.429 -13.742 -38.460 1.00 51.25 202 GLY A CA 1
ATOM 1536 C C . GLY A 1 202 ? -34.970 -14.043 -38.843 1.00 51.25 202 GLY A C 1
ATOM 1537 O O . GLY A 1 202 ? -34.133 -14.270 -37.975 1.00 51.25 202 GLY A O 1
ATOM 1538 N N . LEU A 1 203 ? -34.700 -14.083 -40.152 1.00 53.62 203 LEU A N 1
ATOM 1539 C CA . LEU A 1 203 ? -33.453 -14.463 -40.836 1.00 53.62 203 LEU A CA 1
ATOM 1540 C C . LEU A 1 203 ? -32.482 -13.281 -41.078 1.00 53.62 203 LEU A C 1
ATOM 1542 O O . LEU A 1 203 ? -32.907 -12.194 -41.446 1.00 53.62 203 LEU A O 1
ATOM 1546 N N . VAL A 1 204 ? -31.182 -13.579 -40.938 1.00 50.47 204 VAL A N 1
ATOM 1547 C CA . VAL A 1 204 ? -29.987 -13.244 -41.762 1.00 50.47 204 VAL A CA 1
ATOM 1548 C C . VAL A 1 204 ? -29.983 -11.985 -42.651 1.00 50.47 204 VAL A C 1
ATOM 1550 O O . VAL A 1 204 ? -30.728 -11.920 -43.622 1.00 50.47 204 VAL A O 1
ATOM 1553 N N . ILE A 1 205 ? -28.943 -11.142 -42.493 1.00 59.19 205 ILE A N 1
ATOM 1554 C CA . ILE A 1 205 ? -28.242 -10.484 -43.620 1.00 59.19 205 ILE A CA 1
ATOM 1555 C C . ILE A 1 205 ? -26.717 -10.540 -43.406 1.00 59.19 205 ILE A C 1
ATOM 1557 O O . ILE A 1 205 ? -26.191 -10.088 -42.392 1.00 59.19 205 ILE A O 1
ATOM 1561 N N . VAL A 1 206 ? -26.017 -11.090 -44.402 1.00 53.03 206 VAL A N 1
ATOM 1562 C CA . VAL A 1 206 ? -24.560 -11.053 -44.598 1.00 53.03 206 VAL A CA 1
ATOM 1563 C C . VAL A 1 206 ? -24.232 -9.926 -45.575 1.00 53.03 206 VAL A C 1
ATOM 1565 O O . VAL A 1 206 ? -24.857 -9.836 -46.629 1.00 53.03 206 VAL A O 1
ATOM 1568 N N . SER A 1 207 ? -23.177 -9.154 -45.309 1.00 55.00 207 SER A N 1
ATOM 1569 C CA . SER A 1 207 ? -22.462 -8.424 -46.363 1.00 55.00 207 SER A CA 1
ATOM 1570 C C . SER A 1 207 ? -20.971 -8.290 -46.042 1.00 55.00 207 SER A C 1
ATOM 1572 O O . SER A 1 207 ? -20.564 -7.603 -45.110 1.00 55.00 207 SER A O 1
ATOM 1574 N N . LEU A 1 208 ? -20.166 -8.971 -46.860 1.00 56.59 208 LEU A N 1
ATOM 1575 C CA . LEU A 1 208 ? -18.725 -8.795 -47.048 1.00 56.59 208 LEU A CA 1
ATOM 1576 C C . LEU A 1 208 ? -18.459 -7.545 -47.905 1.00 56.59 208 LEU A C 1
ATOM 1578 O O . LEU A 1 208 ? -19.183 -7.344 -48.876 1.00 56.59 208 LEU A O 1
ATOM 1582 N N . LEU A 1 209 ? -17.362 -6.809 -47.654 1.00 52.44 209 LEU A N 1
ATOM 1583 C CA . LEU A 1 209 ? -16.275 -6.578 -48.634 1.00 52.44 209 LEU A CA 1
ATOM 1584 C C . LEU A 1 209 ? -15.195 -5.575 -48.160 1.00 52.44 209 LEU A C 1
ATOM 1586 O O . LEU A 1 209 ? -15.444 -4.394 -47.969 1.00 52.44 209 LEU A O 1
ATOM 1590 N N . LYS A 1 210 ? -13.957 -6.095 -48.100 1.00 50.47 210 LYS A N 1
ATOM 1591 C CA . LYS A 1 210 ? -12.669 -5.548 -48.595 1.00 50.47 210 LYS A CA 1
ATOM 1592 C C . LYS A 1 210 ? -12.466 -4.017 -48.658 1.00 50.47 210 LYS A C 1
ATOM 1594 O O . LYS A 1 210 ? -13.028 -3.368 -49.533 1.00 50.47 210 LYS A O 1
ATOM 1599 N N . ARG A 1 211 ? -11.331 -3.564 -48.093 1.00 50.50 211 ARG A N 1
ATOM 1600 C CA . ARG A 1 211 ? -10.104 -3.246 -48.875 1.00 50.50 211 ARG A CA 1
ATOM 1601 C C . ARG A 1 211 ? -8.872 -2.999 -47.990 1.00 50.50 211 ARG A C 1
ATOM 1603 O O . ARG A 1 211 ? -8.865 -2.133 -47.131 1.00 50.50 211 ARG A O 1
ATOM 1610 N N . ARG A 1 212 ? -7.799 -3.740 -48.290 1.00 52.69 212 ARG A N 1
ATOM 1611 C CA . ARG A 1 212 ? -6.407 -3.434 -47.922 1.00 52.69 212 ARG A CA 1
ATOM 1612 C C . ARG A 1 212 ? -5.890 -2.260 -48.762 1.00 52.69 212 ARG A C 1
ATOM 1614 O O . ARG A 1 212 ? -6.176 -2.231 -49.959 1.00 52.69 212 ARG A O 1
ATOM 1621 N N . LYS A 1 213 ? -5.002 -1.438 -48.195 1.00 51.84 213 LYS A N 1
ATOM 1622 C CA . LYS A 1 213 ? -3.767 -0.974 -48.858 1.00 51.84 213 LYS A CA 1
ATOM 1623 C C . LYS A 1 213 ? -2.722 -0.546 -47.808 1.00 51.84 213 LYS A C 1
ATOM 1625 O O . LYS A 1 213 ? -3.099 0.130 -46.859 1.00 51.84 213 LYS A O 1
ATOM 1630 N N . PRO A 1 214 ? -1.441 -0.917 -47.979 1.00 59.47 214 PRO A N 1
ATOM 1631 C CA . PRO A 1 214 ? -0.323 -0.397 -47.199 1.00 59.47 214 PRO A CA 1
ATOM 1632 C C . PRO A 1 214 ? 0.261 0.856 -47.871 1.00 59.47 214 PRO A C 1
ATOM 1634 O O . PRO A 1 214 ? 0.181 0.994 -49.095 1.00 59.47 214 PRO A O 1
ATOM 1637 N N . PHE A 1 215 ? 0.917 1.725 -47.101 1.00 59.03 215 PHE A N 1
ATOM 1638 C CA . PHE A 1 215 ? 1.860 2.694 -47.657 1.00 59.03 215 PHE A CA 1
ATOM 1639 C C . PHE A 1 215 ? 3.122 2.765 -46.794 1.00 59.03 215 PHE A C 1
ATOM 1641 O O . PHE A 1 215 ? 3.056 2.914 -45.579 1.00 59.03 215 PHE A O 1
ATOM 1648 N N . ARG A 1 216 ? 4.258 2.589 -47.470 1.00 58.12 216 ARG A N 1
ATOM 1649 C CA . ARG A 1 216 ? 5.638 2.678 -46.988 1.00 58.12 216 ARG A CA 1
ATOM 1650 C C . ARG A 1 216 ? 6.155 4.080 -47.324 1.00 58.12 216 ARG A C 1
ATOM 1652 O O . ARG A 1 216 ? 5.961 4.509 -48.463 1.00 58.12 216 ARG A O 1
ATOM 1659 N N . LYS A 1 217 ? 6.899 4.701 -46.417 1.00 52.75 217 LYS A N 1
ATOM 1660 C CA . LYS A 1 217 ? 8.244 5.238 -46.665 1.00 52.75 217 LYS A CA 1
ATOM 1661 C C . LYS A 1 217 ? 8.944 5.412 -45.330 1.00 52.75 217 LYS A C 1
ATOM 1663 O O . LYS A 1 217 ? 8.265 5.892 -44.402 1.00 52.75 217 LYS A O 1
#

Secondary structure (DSSP, 8-state):
-EEEE-TTTT-EEEEEEESS--SSTT-EEEEEEEE-TT-EEEEEEEEEEEE--TT--EEEEEEEESSTT-EEEEEEEEEETTEEEEEEEEEEPPGGGGTS-EEEEEEGGG-EE-TTSTTTTPBP--TTSEEEEEEEEE--TT--EEEEEEEEEEEETT-----------------PPP---------------------------------------

pLDDT: mean 83.9, std 22.15, range [32.78, 98.81]

Foldseek 3Di:
DDKDWDPVDPKDWDWDWDQVDAPDDRTWIKIWIKADAPIKMKDKDFDPFFAAQVVFFWKKWKKAWCDQQQKKWKWWWWDDPVDIFIWIAIDRGHPVSNPHIDMDTDTQQRIFTPPVDPRGGHGGDRNGGTTMIMMMDHHHNPDMGTTMMTIGQMDTPPPPSDDDDPPDDPDDDDPDDDDDDDDDDDDDDDYDDDDDDDDDDDDDDDDDDDDDDDDDD

Radius of gyration: 30.16 Å; chains: 1; bounding box: 99×40×67 Å